Protein 8SVZ (pdb70)

Solvent-accessible surface area: 12218 Å² total; per-residue (Å²): 212,44,96,56,0,0,0,1,6,51,83,92,143,31,49,144,91,3,50,96,21,0,1,34,56,28,23,6,5,40,44,9,31,41,1,34,69,0,79,140,38,26,53,138,17,123,10,48,0,0,3,0,9,0,33,18,92,87,68,61,0,0,83,6,0,120,66,10,54,98,170,43,158,20,32,0,0,0,5,1,68,83,67,103,93,142,42,24,73,92,0,79,115,30,23,9,66,20,21,8,82,32,133,49,101,33,97,79,0,33,60,91,0,111,130,38,13,68,103,179,209,112,98,78,0,0,0,0,5,45,71,98,103,23,43,77,13,3,58,38,1,0,92,45,48,42,44,54,18,65,52,12,32,39,0,44,74,0,76,142,34,30,52,125,22,134,15,53,0,0,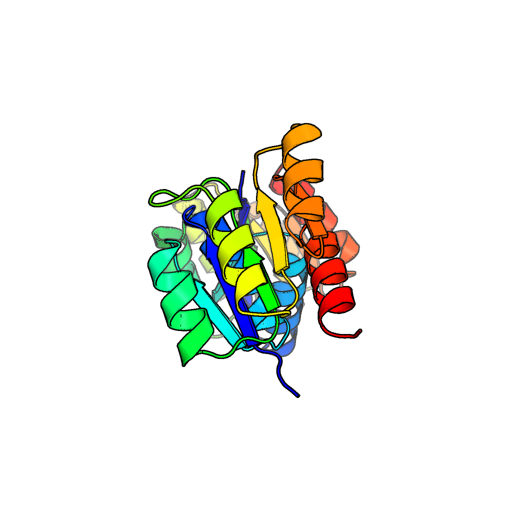4,0,5,0,36,16,91,80,62,56,0,2,103,7,0,135,63,7,42,88,167,40,146,21,29,0,0,0,3,1,61,70,87,90,100,122,43,26,65,101,0,83,112,29,33,9,57,23,20,11,97,21,134,52,87,5,53,79,0,26,57,86,0,131,147,36,11,95,147

Secondary structure (DSSP, 8-state):
---EEEEE---HHHHHHHHHHHHHTT-EEEEESSHHHHHHHHHHT--S-EEE-S--SSS-HHHHHHHHHHH----EEEEES--SHHHHHHHHHTT-SEEEESS--HHHHHHHHHHHHS--/-PPEEEEE---HHHHHHHHHHHHHTT-EEEEESSHHHHHHHHHHT--SEEEE-SS-SSS-HHHHHHHHHHH----EEEEES---HHHHHHHHHTT-SEEEESS--HHHHHHHHHHHH--

B-factor: mean 198.86, std 43.43, range [98.97, 385.74]

Radius of gyration: 20.8 Å; Cα contacts (8 Å, |Δi|>4): 429; chains: 2; bounding box: 37×60×47 Å

Organism: Francisella tularensis subsp. novicida (strain ATCC 15482 / CCUG 33449 / U112) (NCBI:txid401614)

Foldseek 3Di:
DAAFEEEAAQDVVVQVVVVVVVVVVRHHYHYDQALVVVVVCVVVVVGQEYEFEQPGDPDGRLVSLLVCVVVDLRAYEYEYQPDDVVVQVSSVVSRHPYYHHPPDDVVVVVVVVCCSNPVD/DAFEEEEAAQDVVVVVVVVVVSVVVRHHYDYDQALVVVVVCVVVVVGQEYEFEQPGDPDGRLVSLLVCVVVDLRAYEYEYCPPDPVVQVSNVVSRHPYYHHPPDDVVVVVVVVVVRSPD

Structure (mmCIF, N/CA/C/O backbone):
data_8SVZ
#
_entry.id   8SVZ
#
_cell.length_a   134.708
_cell.length_b   134.708
_cell.length_c   123.118
_cell.angle_alpha   90.000
_cell.angle_beta   90.000
_cell.angle_gamma   120.000
#
_symmetry.space_group_name_H-M   'P 62 2 2'
#
loop_
_entity.id
_entity.type
_entity.pdbx_description
1 polymer 'Two-component response regulator'
2 non-polymer 'BERYLLIUM TRIFLUORIDE ION'
3 non-polymer 'MAGNESIUM ION'
4 water water
#
loop_
_atom_site.group_PDB
_atom_site.id
_atom_site.type_symbol
_atom_site.label_atom_id
_atom_site.label_alt_id
_atom_site.label_comp_id
_atom_site.label_asym_id
_atom_site.label_entity_id
_atom_site.label_seq_id
_atom_site.pdbx_PDB_ins_code
_atom_site.Cartn_x
_atom_site.Cartn_y
_atom_site.Cartn_z
_atom_site.occupancy
_atom_site.B_iso_or_equiv
_atom_site.auth_seq_id
_atom_site.auth_comp_id
_atom_site.auth_asym_id
_atom_site.auth_atom_id
_atom_site.pdbx_PDB_model_num
ATOM 1 N N . MET A 1 4 ? 52.19978 -27.79613 24.20052 1.000 203.19485 1 MET A N 1
ATOM 2 C CA . MET A 1 4 ? 51.14104 -27.92326 25.24214 1.000 214.96721 1 MET A CA 1
ATOM 3 C C . MET A 1 4 ? 49.83742 -28.40017 24.61293 1.000 177.32061 1 MET A C 1
ATOM 4 O O . MET A 1 4 ? 49.27684 -29.42192 25.00858 1.000 175.95981 1 MET A O 1
ATOM 18 N N . ILE A 1 5 ? 49.36191 -27.64342 23.62524 1.000 193.17372 2 ILE A N 1
ATOM 19 C CA . ILE A 1 5 ? 48.13948 -28.00009 22.91406 1.000 172.17690 2 ILE A CA 1
ATOM 20 C C . ILE A 1 5 ? 48.41248 -29.15947 21.96450 1.000 177.04290 2 ILE A C 1
ATOM 21 O O . ILE A 1 5 ? 49.36618 -29.12718 21.17529 1.000 196.64478 2 ILE A O 1
ATOM 37 N N . ARG A 1 6 ? 47.56485 -30.18372 22.02491 1.000 173.40238 3 ARG A N 1
ATOM 38 C CA . ARG A 1 6 ? 47.71458 -31.38762 21.21601 1.000 171.46198 3 ARG A CA 1
ATOM 39 C C . ARG A 1 6 ? 46.68591 -31.38057 20.08856 1.000 171.08213 3 ARG A C 1
ATOM 40 O O . ARG A 1 6 ? 45.48306 -31.24399 20.34099 1.000 167.40567 3 ARG A O 1
ATOM 61 N N . LYS A 1 7 ? 47.16332 -31.53115 18.85194 1.000 181.38937 4 LYS A N 1
ATOM 62 C CA . LYS A 1 7 ? 46.31426 -31.57137 17.66839 1.000 151.97307 4 LYS A CA 1
ATOM 63 C C . LYS A 1 7 ? 45.91081 -32.99811 17.30484 1.000 165.83391 4 LYS A C 1
ATOM 64 O O . LYS A 1 7 ? 46.67784 -33.94573 17.48628 1.000 170.26791 4 LYS A O 1
ATOM 83 N N . ILE A 1 8 ? 44.68855 -33.14143 16.78986 1.000 170.42292 5 ILE A N 1
ATOM 84 C CA . ILE A 1 8 ? 44.16046 -34.42436 16.33603 1.000 134.94629 5 ILE A CA 1
ATOM 85 C C . ILE A 1 8 ? 43.36864 -34.20438 15.05087 1.000 183.08725 5 ILE A C 1
ATOM 86 O O . ILE A 1 8 ? 42.60256 -33.23872 14.93768 1.000 157.40841 5 ILE A O 1
ATOM 102 N N . LEU A 1 9 ? 43.55496 -35.10491 14.08599 1.000 171.17474 6 LEU A N 1
ATOM 103 C CA . LEU A 1 9 ? 42.82578 -35.09491 12.82276 1.000 149.49678 6 LEU A CA 1
ATOM 104 C C . LEU A 1 9 ? 41.89735 -36.30316 12.76108 1.000 166.24342 6 LEU A C 1
ATOM 105 O O . LEU A 1 9 ? 42.35145 -37.44539 12.88502 1.000 144.40703 6 LEU A O 1
ATOM 121 N N . ILE A 1 10 ? 40.60412 -36.04923 12.56292 1.000 153.25427 7 ILE A N 1
ATOM 122 C CA . ILE A 1 10 ? 39.58148 -37.08443 12.46255 1.000 153.87000 7 ILE A CA 1
ATOM 123 C C . ILE A 1 10 ? 39.15232 -37.19041 11.00462 1.000 147.45110 7 ILE A C 1
ATOM 124 O O . ILE A 1 10 ? 38.83189 -36.17675 10.37077 1.000 150.77517 7 ILE A O 1
ATOM 140 N N . VAL A 1 11 ? 39.15540 -38.41235 10.47564 1.000 167.64129 8 VAL A N 1
ATOM 141 C CA . VAL A 1 11 ? 38.78579 -38.69250 9.09028 1.000 155.09226 8 VAL A CA 1
ATOM 142 C C . VAL A 1 11 ? 37.57193 -39.61419 9.13658 1.000 152.00701 8 VAL A C 1
ATOM 143 O O . VAL A 1 11 ? 37.70974 -40.83872 9.25606 1.000 146.44420 8 VAL A O 1
ATOM 156 N N . GLU A 1 12 ? 36.37918 -39.02974 9.03541 1.000 166.08857 9 GLU A N 1
ATOM 157 C CA . GLU A 1 12 ? 35.12757 -39.76142 9.18428 1.000 139.06684 9 GLU A CA 1
ATOM 158 C C . GLU A 1 12 ? 34.09899 -39.12991 8.25972 1.000 135.90001 9 GLU A C 1
ATOM 159 O O . GLU A 1 12 ? 34.05392 -37.90444 8.12642 1.000 175.26700 9 GLU A O 1
ATOM 171 N N . ASP A 1 13 ? 33.27346 -39.96581 7.62845 1.000 144.42878 10 ASP A N 1
ATOM 172 C CA . ASP A 1 13 ? 32.26718 -39.48136 6.69567 1.000 164.91834 10 ASP A CA 1
ATOM 173 C C . ASP A 1 13 ? 30.84181 -39.54667 7.22646 1.000 152.50154 10 ASP A C 1
ATOM 174 O O . ASP A 1 13 ? 29.94705 -38.94900 6.61836 1.000 176.74888 10 ASP A O 1
ATOM 183 N N . GLU A 1 14 ? 30.59463 -40.23129 8.33929 1.000 149.78223 11 GLU A N 1
ATOM 184 C CA . GLU A 1 14 ? 29.24804 -40.28395 8.89465 1.000 150.41141 11 GLU A CA 1
ATOM 185 C C . GLU A 1 14 ? 29.01391 -39.06644 9.78033 1.000 172.91188 11 GLU A C 1
ATOM 186 O O . GLU A 1 14 ? 29.73182 -38.89570 10.78016 1.000 170.62273 11 GLU A O 1
ATOM 198 N N . PRO A 1 15 ? 28.04257 -38.20281 9.46537 1.000 164.00278 12 PRO A N 1
ATOM 199 C CA . PRO A 1 15 ? 27.92311 -36.93755 10.21353 1.000 160.30244 12 PRO A CA 1
ATOM 200 C C . PRO A 1 15 ? 27.81333 -37.11630 11.72028 1.000 193.52967 12 PRO A C 1
ATOM 201 O O . PRO A 1 15 ? 28.47308 -36.39385 12.48084 1.000 181.65511 12 PRO A O 1
ATOM 212 N N . GLN A 1 16 ? 26.96818 -38.04294 12.17386 1.000 161.27442 13 GLN A N 1
ATOM 213 C CA . GLN A 1 16 ? 26.76413 -38.23009 13.60662 1.000 164.00559 13 GLN A CA 1
ATOM 214 C C . GLN A 1 16 ? 28.08394 -38.51501 14.31565 1.000 170.99823 13 GLN A C 1
ATOM 215 O O . GLN A 1 16 ? 28.38790 -37.92311 15.36107 1.000 165.07190 13 GLN A O 1
ATOM 229 N N . ILE A 1 17 ? 28.89340 -39.40731 13.74159 1.000 180.06065 14 ILE A N 1
ATOM 230 C CA . ILE A 1 17 ? 30.15609 -39.78110 14.36460 1.000 137.01543 14 ILE A CA 1
ATOM 231 C C . ILE A 1 17 ? 31.13286 -38.61329 14.33941 1.000 160.66167 14 ILE A C 1
ATOM 232 O O . ILE A 1 17 ? 31.86567 -38.37954 15.31014 1.000 167.00667 14 ILE A O 1
ATOM 248 N N . LYS A 1 18 ? 31.18567 -37.87884 13.22721 1.000 152.88110 15 LYS A N 1
ATOM 249 C CA . LYS A 1 18 ? 31.99638 -36.66818 13.18887 1.000 157.79930 15 LYS A CA 1
ATOM 250 C C . LYS A 1 18 ? 31.64178 -35.74535 14.35022 1.000 168.14416 15 LYS A C 1
ATOM 251 O O . LYS A 1 18 ? 32.51084 -35.32348 15.11986 1.000 159.59918 15 LYS A O 1
ATOM 270 N N . LYS A 1 19 ? 30.35500 -35.40020 14.46421 1.000 147.40957 16 LYS A N 1
ATOM 271 C CA . LYS A 1 19 ? 29.91497 -34.50806 15.53106 1.000 162.50704 16 LYS A CA 1
ATOM 272 C C . LYS A 1 19 ? 30.35894 -35.03333 16.88797 1.000 158.07581 16 LYS A C 1
ATOM 273 O O . LYS A 1 19 ? 30.91403 -34.29087 17.70764 1.000 176.12829 16 LYS A O 1
ATOM 292 N N . LEU A 1 20 ? 30.10860 -36.31919 17.14474 1.000 157.49636 17 LEU A N 1
ATOM 293 C CA . LEU A 1 20 ? 30.39984 -36.87400 18.46182 1.000 192.25143 17 LEU A CA 1
ATOM 294 C C . LEU A 1 20 ? 31.88933 -36.79886 18.77700 1.000 150.74638 17 LEU A C 1
ATOM 295 O O . LEU A 1 20 ? 32.28036 -36.36401 19.86481 1.000 172.93279 17 LEU A O 1
ATOM 311 N N . LEU A 1 21 ? 32.73909 -37.22691 17.83956 1.000 157.47465 18 LEU A N 1
ATOM 312 C CA . LEU A 1 21 ? 34.17693 -37.21346 18.09532 1.000 150.94746 18 LEU A CA 1
ATOM 313 C C . LEU A 1 21 ? 34.68461 -35.78762 18.27259 1.000 157.03102 18 LEU A C 1
ATOM 314 O O . LEU A 1 21 ? 35.48547 -35.50724 19.17764 1.000 160.97342 18 LEU A O 1
ATOM 330 N N . GLU A 1 22 ? 34.25025 -34.87959 17.39602 1.000 162.38196 19 GLU A N 1
ATOM 331 C CA . GLU A 1 22 ? 34.60467 -33.47292 17.51906 1.000 165.26728 19 GLU A CA 1
ATOM 332 C C . GLU A 1 22 ? 34.28814 -32.94928 18.91144 1.000 170.39996 19 GLU A C 1
ATOM 333 O O . GLU A 1 22 ? 35.16121 -32.41805 19.60838 1.000 173.20702 19 GLU A O 1
ATOM 345 N N . LYS A 1 23 ? 33.02306 -33.07081 19.31829 1.000 170.40899 20 LYS A N 1
ATOM 346 C CA . LYS A 1 23 ? 32.61253 -32.59227 20.63280 1.000 135.13973 20 LYS A CA 1
ATOM 347 C C . LYS A 1 23 ? 33.46037 -33.23015 21.72524 1.000 162.56678 20 LYS A C 1
ATOM 348 O O . LYS A 1 23 ? 33.99562 -32.53678 22.59925 1.000 172.97042 20 LYS A O 1
ATOM 367 N N . THR A 1 24 ? 33.60059 -34.55766 21.68611 1.000 146.64001 21 THR A N 1
ATOM 368 C CA . THR A 1 24 ? 34.33519 -35.26047 22.72968 1.000 158.20660 21 THR A CA 1
ATOM 369 C C . THR A 1 24 ? 35.73321 -34.68329 22.90014 1.000 151.82329 21 THR A C 1
ATOM 370 O O . THR A 1 24 ? 36.12689 -34.28101 24.00151 1.000 156.23318 21 THR A O 1
ATOM 381 N N . PHE A 1 25 ? 36.48845 -34.60171 21.80934 1.000 158.02849 22 PHE A N 1
ATOM 382 C CA . PHE A 1 25 ? 37.89451 -34.23488 21.92876 1.000 147.47040 22 PHE A CA 1
ATOM 383 C C . PHE A 1 25 ? 38.12086 -32.73446 22.03389 1.000 157.54749 22 PHE A C 1
ATOM 384 O O . PHE A 1 25 ? 39.20191 -32.32236 22.46884 1.000 168.65919 22 PHE A O 1
ATOM 401 N N . LEU A 1 26 ? 37.14195 -31.90541 21.66674 1.000 136.14129 23 LEU A N 1
ATOM 402 C CA . LEU A 1 26 ? 37.23439 -30.49037 22.01165 1.000 149.41841 23 LEU A CA 1
ATOM 403 C C . LEU A 1 26 ? 36.99444 -30.28736 23.50244 1.000 146.00812 23 LEU A C 1
ATOM 404 O O . LEU A 1 26 ? 37.75057 -29.57473 24.17186 1.000 149.02657 23 LEU A O 1
ATOM 420 N N . VAL A 1 27 ? 35.94563 -30.91466 24.04376 1.000 149.08516 24 VAL A N 1
ATOM 421 C CA . VAL A 1 27 ? 35.68245 -30.80935 25.47310 1.000 163.39153 24 VAL A CA 1
ATOM 422 C C . VAL A 1 27 ? 36.84559 -31.36549 26.28056 1.000 156.83776 24 VAL A C 1
ATOM 423 O O . VAL A 1 27 ? 37.01978 -30.99964 27.44609 1.000 163.31941 24 VAL A O 1
ATOM 436 N N . LEU A 1 28 ? 37.63526 -32.26539 25.69745 1.000 150.06433 25 LEU A N 1
ATOM 437 C CA . LEU A 1 28 ? 38.79929 -32.80203 26.38882 1.000 127.42779 25 LEU A CA 1
ATOM 438 C C . LEU A 1 28 ? 40.02132 -31.89566 26.28430 1.000 165.84842 25 LEU A C 1
ATOM 439 O O . LEU A 1 28 ? 41.05853 -32.21178 26.87711 1.000 188.40591 25 LEU A O 1
ATOM 455 N N . GLY A 1 29 ? 39.93138 -30.78836 25.55414 1.000 141.74786 26 GLY A N 1
ATOM 456 C CA . GLY A 1 29 ? 41.03699 -29.85869 25.46278 1.000 164.77334 26 GLY A CA 1
ATOM 457 C C . GLY A 1 29 ? 41.99740 -30.10483 24.32592 1.000 153.51639 26 GLY A C 1
ATOM 458 O O . GLY A 1 29 ? 43.14171 -29.64107 24.39021 1.000 185.22790 26 GLY A O 1
ATOM 462 N N . TYR A 1 30 ? 41.57588 -30.81493 23.28812 1.000 164.12131 27 TYR A N 1
ATOM 463 C CA . TYR A 1 30 ? 42.40553 -31.05155 22.12062 1.000 177.96513 27 TYR A CA 1
ATOM 464 C C . TYR A 1 30 ? 41.97725 -30.12879 20.98973 1.000 164.91553 27 TYR A C 1
ATOM 465 O O . TYR A 1 30 ? 40.79473 -29.81199 20.83594 1.000 139.90284 27 TYR A O 1
ATOM 483 N N . ASP A 1 31 ? 42.95185 -29.69605 20.19942 1.000 159.51470 28 ASP A N 1
ATOM 484 C CA . ASP A 1 31 ? 42.65035 -29.05224 18.93082 1.000 160.65148 28 ASP A CA 1
ATOM 485 C C . ASP A 1 31 ? 42.24505 -30.14686 17.95755 1.000 194.43708 28 ASP A C 1
ATOM 486 O O . ASP A 1 31 ? 42.92647 -31.16890 17.85322 1.000 176.48423 28 ASP A O 1
ATOM 495 N N . VAL A 1 32 ? 41.12326 -29.95656 17.27553 1.000 183.31231 29 VAL A N 1
ATOM 496 C CA . VAL A 1 32 ? 40.53738 -30.99994 16.44744 1.000 182.45868 29 VAL A CA 1
ATOM 497 C C . VAL A 1 32 ? 40.29326 -30.44905 15.05268 1.000 175.19086 29 VAL A C 1
ATOM 498 O O . VAL A 1 32 ? 39.81351 -29.32233 14.89212 1.000 164.09116 29 VAL A O 1
ATOM 511 N N . GLU A 1 33 ? 40.62656 -31.24685 14.04594 1.000 169.36045 30 GLU A N 1
ATOM 512 C CA . GLU A 1 33 ? 40.23819 -30.98070 12.66955 1.000 168.71146 30 GLU A CA 1
ATOM 513 C C . GLU A 1 33 ? 39.49652 -32.19881 12.14259 1.000 165.70636 30 GLU A C 1
ATOM 514 O O . GLU A 1 33 ? 39.77080 -33.32879 12.55157 1.000 160.02421 30 GLU A O 1
ATOM 526 N N . ILE A 1 34 ? 38.53962 -31.96250 11.24985 1.000 157.50237 31 ILE A N 1
ATOM 527 C CA . ILE A 1 34 ? 37.70996 -33.02639 10.70476 1.000 172.85428 31 ILE A CA 1
ATOM 528 C C . ILE A 1 34 ? 37.73887 -32.97835 9.18805 1.000 154.81359 31 ILE A C 1
ATOM 529 O O . ILE A 1 34 ? 37.76676 -31.89939 8.58619 1.000 173.81138 31 ILE A O 1
ATOM 545 N N . VAL A 1 35 ? 37.73519 -34.15794 8.57440 1.000 173.62133 32 VAL A N 1
ATOM 546 C CA . VAL A 1 35 ? 37.58003 -34.29048 7.13381 1.000 135.15965 32 VAL A CA 1
ATOM 547 C C . VAL A 1 35 ? 36.64956 -35.46479 6.86820 1.000 147.27639 32 VAL A C 1
ATOM 548 O O . VAL A 1 35 ? 36.57180 -36.41442 7.65571 1.000 165.34325 32 VAL A O 1
ATOM 561 N N . ALA A 1 36 ? 35.94050 -35.39347 5.74510 1.000 165.64303 33 ALA A N 1
ATOM 562 C CA . ALA A 1 36 ? 35.01998 -36.44203 5.33686 1.000 153.19899 33 ALA A CA 1
ATOM 563 C C . ALA A 1 36 ? 35.54808 -37.25962 4.16762 1.000 154.00319 33 ALA A C 1
ATOM 564 O O . ALA A 1 36 ? 34.85698 -38.17469 3.70812 1.000 177.60592 33 ALA A O 1
ATOM 571 N N . THR A 1 37 ? 36.74769 -36.95529 3.67324 1.000 166.55597 34 THR A N 1
ATOM 572 C CA . THR A 1 37 ? 37.29984 -37.62876 2.50849 1.000 177.07041 34 THR A CA 1
ATOM 573 C C . THR A 1 37 ? 38.79560 -37.84531 2.69588 1.000 175.89424 34 THR A C 1
ATOM 574 O O . THR A 1 37 ? 39.45781 -37.15271 3.47552 1.000 187.90924 34 THR A O 1
ATOM 585 N N . ALA A 1 38 ? 39.32562 -38.81512 1.94794 1.000 148.54601 35 ALA A N 1
ATOM 586 C CA . ALA A 1 38 ? 40.75015 -39.11786 2.02886 1.000 182.57346 35 ALA A CA 1
ATOM 587 C C . ALA A 1 38 ? 41.59418 -37.95202 1.52444 1.000 175.57818 35 ALA A C 1
ATOM 588 O O . ALA A 1 38 ? 42.65939 -37.66040 2.08412 1.000 172.66862 35 ALA A O 1
ATOM 595 N N . GLY A 1 39 ? 41.13847 -37.27574 0.46969 1.000 160.00376 36 GLY A N 1
ATOM 596 C CA . GLY A 1 39 ? 41.90147 -36.15666 -0.06021 1.000 180.25023 36 GLY A CA 1
ATOM 597 C C . GLY A 1 39 ? 42.03425 -35.02060 0.93506 1.000 176.21688 36 GLY A C 1
ATOM 598 O O . GLY A 1 39 ? 43.12635 -34.47657 1.14021 1.000 175.38896 36 GLY A O 1
ATOM 602 N N . ASN A 1 40 ? 40.91410 -34.62584 1.54729 1.000 156.16591 37 ASN A N 1
ATOM 603 C CA . ASN A 1 40 ? 40.97825 -33.64673 2.62431 1.000 170.07444 37 ASN A CA 1
ATOM 604 C C . ASN A 1 40 ? 41.88056 -34.13567 3.74567 1.000 163.64575 37 ASN A C 1
ATOM 605 O O . ASN A 1 40 ? 42.57895 -33.33396 4.37840 1.000 168.37675 37 ASN A O 1
ATOM 616 N N . ALA A 1 41 ? 41.88781 -35.44836 3.99739 1.000 166.39032 38 ALA A N 1
ATOM 617 C CA . ALA A 1 41 ? 42.75114 -35.98792 5.04022 1.000 154.70702 38 ALA A CA 1
ATOM 618 C C . ALA A 1 41 ? 44.22057 -35.76911 4.70688 1.000 157.25677 38 ALA A C 1
ATOM 619 O O . ALA A 1 41 ? 45.00768 -35.40898 5.58297 1.000 172.73193 38 ALA A O 1
ATOM 626 N N . THR A 1 42 ? 44.61162 -35.97111 3.44588 1.000 164.61030 39 THR A N 1
ATOM 627 C CA . THR A 1 42 ? 46.00141 -35.72075 3.06760 1.000 148.55640 39 THR A CA 1
ATOM 628 C C . THR A 1 42 ? 46.33264 -34.23278 3.15111 1.000 162.92165 39 THR A C 1
ATOM 629 O O . THR A 1 42 ? 47.38209 -33.84134 3.68703 1.000 166.19469 39 THR A O 1
ATOM 640 N N . LYS A 1 43 ? 45.44773 -33.38627 2.61395 1.000 167.36613 40 LYS A N 1
ATOM 641 C CA . LYS A 1 43 ? 45.70658 -31.95070 2.64249 1.000 165.70758 40 LYS A CA 1
ATOM 642 C C . LYS A 1 43 ? 45.88795 -31.45837 4.07193 1.000 177.33945 40 LYS A C 1
ATOM 643 O O . LYS A 1 43 ? 46.78433 -30.65409 4.35056 1.000 188.96951 40 LYS A O 1
ATOM 662 N N . LEU A 1 44 ? 45.06711 -31.94937 5.00158 1.000 170.80524 41 LEU A N 1
ATOM 663 C CA . LEU A 1 44 ? 45.19638 -31.51524 6.38579 1.000 172.00043 41 LEU A CA 1
ATOM 664 C C . LEU A 1 44 ? 46.30401 -32.24862 7.13052 1.000 168.75172 41 LEU A C 1
ATOM 665 O O . LEU A 1 44 ? 46.83801 -31.70773 8.09531 1.000 172.40882 41 LEU A O 1
ATOM 681 N N . LEU A 1 45 ? 46.67336 -33.45821 6.71511 1.000 159.67112 42 LEU A N 1
ATOM 682 C CA . LEU A 1 45 ? 47.86735 -34.07585 7.27528 1.000 176.39290 42 LEU A CA 1
ATOM 683 C C . LEU A 1 45 ? 49.08497 -33.21432 6.99043 1.000 178.42883 42 LEU A C 1
ATOM 684 O O . LEU A 1 45 ? 49.96436 -33.05928 7.84811 1.000 175.21428 42 LEU A O 1
ATOM 700 N N . GLY A 1 46 ? 49.14709 -32.63143 5.79969 1.000 197.74302 43 GLY A N 1
ATOM 701 C CA . GLY A 1 46 ? 50.24240 -31.74650 5.47046 1.000 186.14128 43 GLY A CA 1
ATOM 702 C C . GLY A 1 46 ? 50.13602 -30.38537 6.13775 1.000 176.29261 43 GLY A C 1
ATOM 703 O O . GLY A 1 46 ? 51.10099 -29.90005 6.73687 1.000 189.18504 43 GLY A O 1
ATOM 707 N N . GLU A 1 47 ? 48.95616 -29.76684 6.05743 1.000 176.94576 44 GLU A N 1
ATOM 708 C CA . GLU A 1 47 ? 48.80959 -28.37663 6.47749 1.000 181.32177 44 GLU A CA 1
ATOM 709 C C . GLU A 1 47 ? 48.59963 -28.24209 7.98259 1.000 181.81603 44 GLU A C 1
ATOM 710 O O . GLU A 1 47 ? 49.18228 -27.35619 8.61707 1.000 194.31009 44 GLU A O 1
ATOM 722 N N . TYR A 1 48 ? 47.77471 -29.10767 8.56414 1.000 192.09386 45 TYR A N 1
ATOM 723 C CA . TYR A 1 48 ? 47.42811 -29.02922 9.97691 1.000 175.71590 45 TYR A CA 1
ATOM 724 C C . TYR A 1 48 ? 48.51527 -29.60429 10.87052 1.000 180.03385 45 TYR A C 1
ATOM 725 O O . TYR A 1 48 ? 48.62277 -29.20854 12.03686 1.000 169.90678 45 TYR A O 1
ATOM 743 N N . GLN A 1 49 ? 49.31717 -30.53119 10.35517 1.000 177.09767 46 GLN A N 1
ATOM 744 C CA . GLN A 1 49 ? 50.39272 -31.15657 11.11469 1.000 176.41135 46 GLN A CA 1
ATOM 745 C C . GLN A 1 49 ? 49.85733 -31.72134 12.43342 1.000 174.02833 46 GLN A C 1
ATOM 746 O O . GLN A 1 49 ? 50.36088 -31.38034 13.50971 1.000 170.36055 46 GLN A O 1
ATOM 760 N N . PRO A 1 50 ? 48.84534 -32.58339 12.38851 1.000 167.54321 47 PRO A N 1
ATOM 761 C CA . PRO A 1 50 ? 48.23411 -33.06060 13.63474 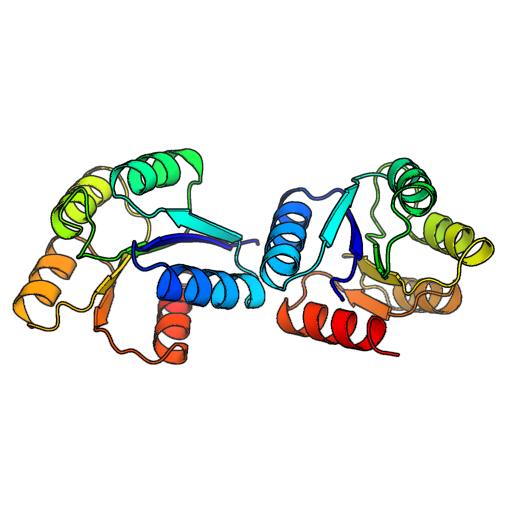1.000 161.27439 47 PRO A CA 1
ATOM 762 C C . PRO A 1 50 ? 49.22518 -33.90284 14.42519 1.000 163.37976 47 PRO A C 1
ATOM 763 O O . PRO A 1 50 ? 50.31494 -34.23960 13.95895 1.000 174.66625 47 PRO A O 1
ATOM 774 N N . ASP A 1 51 ? 48.84168 -34.22041 15.66092 1.000 155.74105 48 ASP A N 1
ATOM 775 C CA . ASP A 1 51 ? 49.64788 -35.09242 16.50577 1.000 144.42712 48 ASP A CA 1
ATOM 776 C C . ASP A 1 51 ? 49.15386 -36.53114 16.50042 1.000 162.82028 48 ASP A C 1
ATOM 777 O O . ASP A 1 51 ? 49.89668 -37.42748 16.91426 1.000 182.91846 48 ASP A O 1
ATOM 786 N N . VAL A 1 52 ? 47.92062 -36.76486 16.05389 1.000 164.23957 49 VAL A N 1
ATOM 787 C CA . VAL A 1 52 ? 47.39354 -38.11262 15.88610 1.000 156.07718 49 VAL A CA 1
ATOM 788 C C . VAL A 1 52 ? 46.23892 -38.02566 14.90327 1.000 164.95447 49 VAL A C 1
ATOM 789 O O . VAL A 1 52 ? 45.55505 -37.00122 14.81594 1.000 154.64429 49 VAL A O 1
ATOM 802 N N . VAL A 1 53 ? 46.02433 -39.10482 14.15820 1.000 156.70376 50 VAL A N 1
ATOM 803 C CA . VAL A 1 53 ? 44.92763 -39.20255 13.20522 1.000 153.05911 50 VAL A CA 1
ATOM 804 C C . VAL A 1 53 ? 44.03759 -40.35898 13.63066 1.000 162.09155 50 VAL A C 1
ATOM 805 O O . VAL A 1 53 ? 44.52870 -41.46168 13.89606 1.000 117.95402 50 VAL A O 1
ATOM 818 N N . ILE A 1 54 ? 42.73727 -40.10061 13.70561 1.000 145.80131 51 ILE A N 1
ATOM 819 C CA . ILE A 1 54 ? 41.72559 -41.13880 13.85971 1.000 154.85154 51 ILE A CA 1
ATOM 820 C C . ILE A 1 54 ? 41.11041 -41.34967 12.48355 1.000 132.41434 51 ILE A C 1
ATOM 821 O O . ILE A 1 54 ? 40.51812 -40.42482 11.91436 1.000 132.76295 51 ILE A O 1
ATOM 837 N N . LEU A 1 55 ? 41.24046 -42.56382 11.94985 1.000 145.62860 52 LEU A N 1
ATOM 838 C CA . LEU A 1 55 ? 40.99002 -42.83395 10.53958 1.000 139.93758 52 LEU A CA 1
ATOM 839 C C . LEU A 1 55 ? 39.86819 -43.84842 10.38050 1.000 143.59678 52 LEU A C 1
ATOM 840 O O . LEU A 1 55 ? 39.95130 -44.96481 10.90458 1.000 125.53423 52 LEU A O 1
ATOM 856 N N . ASP A 1 56 ? 38.82967 -43.45716 9.64482 1.000 144.06018 53 ASP A N 1
ATOM 857 C CA . ASP A 1 56 ? 37.80119 -44.38750 9.20244 1.000 139.41927 53 ASP A CA 1
ATOM 858 C C . ASP A 1 56 ? 38.27340 -45.08821 7.93637 1.000 146.19764 53 ASP A C 1
ATOM 859 O O . ASP A 1 56 ? 38.92638 -44.48076 7.08302 1.000 165.60252 53 ASP A O 1
ATOM 868 N N . LEU A 1 57 ? 37.95576 -46.37527 7.82207 1.000 132.75898 54 LEU A N 1
ATOM 869 C CA . LEU A 1 57 ? 38.33435 -47.13039 6.63400 1.000 141.50175 54 LEU A CA 1
ATOM 870 C C . LEU A 1 57 ? 37.25105 -47.11422 5.56194 1.000 148.73472 54 LEU A C 1
ATOM 871 O O . LEU A 1 57 ? 37.56645 -47.23871 4.37159 1.000 137.09073 54 LEU A O 1
ATOM 887 N N . GLY A 1 58 ? 35.98580 -46.97792 5.95363 1.000 162.30825 55 GLY A N 1
ATOM 888 C CA . GLY A 1 58 ? 34.90144 -46.87418 4.99856 1.000 153.65244 55 GLY A CA 1
ATOM 889 C C . GLY A 1 58 ? 34.70592 -45.46180 4.48833 1.000 149.35933 55 GLY A C 1
ATOM 890 O O . GLY A 1 58 ? 33.65903 -44.84897 4.7181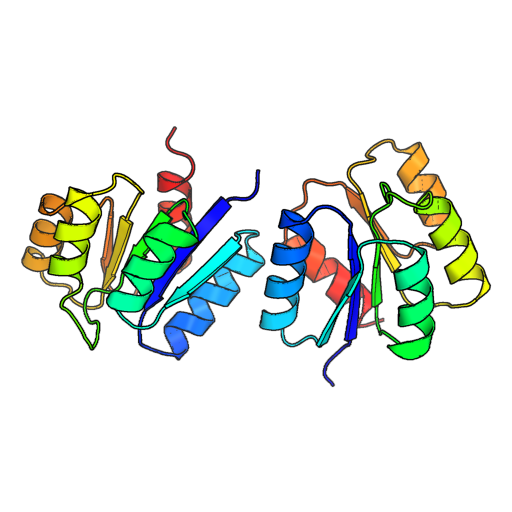0 1.000 145.55818 55 GLY A O 1
ATOM 894 N N . LEU A 1 59 ? 35.71650 -44.92929 3.79713 1.000 156.57923 56 LEU A N 1
ATOM 895 C CA . LEU A 1 59 ? 35.62784 -43.58391 3.25265 1.000 163.07535 56 LEU A CA 1
ATOM 896 C C . LEU A 1 59 ? 35.00798 -43.60639 1.85791 1.000 179.02807 56 LEU A C 1
ATOM 897 O O . LEU A 1 59 ? 35.09095 -44.61438 1.14749 1.000 159.61490 56 LEU A O 1
ATOM 913 N N . PRO A 1 60 ? 34.38158 -42.50050 1.44475 1.000 171.16234 57 PRO A N 1
ATOM 914 C CA . PRO A 1 60 ? 33.67880 -42.51659 0.15045 1.000 175.16721 57 PRO A CA 1
ATOM 915 C C . PRO A 1 60 ? 34.60429 -42.48449 -1.05349 1.000 153.62907 57 PRO A C 1
ATOM 916 O O . PRO A 1 60 ? 34.32933 -43.16344 -2.05095 1.000 152.05261 57 PRO A O 1
ATOM 927 N N . ASP A 1 61 ? 35.69682 -41.72097 -0.99118 1.000 157.62404 58 ASP A N 1
ATOM 928 C CA . ASP A 1 61 ? 36.52636 -41.47162 -2.16716 1.000 146.02452 58 ASP A CA 1
ATOM 929 C C . ASP A 1 61 ? 37.71546 -42.41627 -2.29085 1.000 145.34513 58 ASP A C 1
ATOM 930 O O . ASP A 1 61 ? 38.25417 -42.56300 -3.39476 1.000 155.95150 58 ASP A O 1
ATOM 939 N N . GLN A 1 62 ? 38.14334 -43.04867 -1.20169 1.000 175.64639 59 GLN A N 1
ATOM 940 C CA . GLN A 1 62 ? 39.27770 -43.96182 -1.24081 1.000 144.00365 59 GLN A CA 1
ATOM 941 C C . GLN A 1 62 ? 39.14075 -44.93899 -0.08498 1.000 159.37942 59 GLN A C 1
ATOM 942 O O . GLN A 1 62 ? 38.58885 -44.59938 0.96342 1.000 159.77366 59 GLN A O 1
ATOM 956 N N . ASP A 1 63 ? 39.64256 -46.15384 -0.28372 1.000 173.45971 60 ASP A N 1
ATOM 957 C CA . ASP A 1 63 ? 39.70414 -47.11317 0.81164 1.000 152.75024 60 ASP A CA 1
ATOM 958 C C . ASP A 1 63 ? 40.69705 -46.60739 1.85069 1.000 157.13135 60 ASP A C 1
ATOM 959 O O . ASP A 1 63 ? 41.86849 -46.37033 1.53538 1.000 134.34669 60 ASP A O 1
ATOM 968 N N . GLY A 1 64 ? 40.23087 -46.44088 3.08644 1.000 156.85895 61 GLY A N 1
ATOM 969 C CA . GLY A 1 64 ? 41.09833 -45.92571 4.12955 1.000 131.19837 61 GLY A CA 1
ATOM 970 C C . GLY A 1 64 ? 42.37961 -46.71657 4.28665 1.000 138.99136 61 GLY A C 1
ATOM 971 O O . GLY A 1 64 ? 43.39084 -46.18247 4.74559 1.000 143.25623 61 GLY A O 1
ATOM 975 N N . GLN A 1 65 ? 42.35746 -47.99908 3.92048 1.000 128.05259 62 GLN A N 1
ATOM 976 C CA . GLN A 1 65 ? 43.56380 -48.81478 4.01704 1.000 131.28459 62 GLN A CA 1
ATOM 977 C C . GLN A 1 65 ? 44.66224 -48.28419 3.10189 1.000 158.05048 62 GLN A C 1
ATOM 978 O O . GLN A 1 65 ? 45.82728 -48.17493 3.50903 1.000 175.92308 62 GLN A O 1
ATOM 992 N N . GLU A 1 66 ? 44.30834 -47.93558 1.86368 1.000 154.92099 63 GLU A N 1
ATOM 993 C CA . GLU A 1 66 ? 45.30526 -47.43702 0.92214 1.000 184.25419 63 GLU A CA 1
ATOM 994 C C . GLU A 1 66 ? 45.80800 -46.05660 1.33392 1.000 177.89616 63 GLU A C 1
ATOM 995 O O . GLU A 1 66 ? 47.00924 -45.76774 1.23321 1.000 177.17901 63 GLU A O 1
ATOM 1007 N N . TRP A 1 67 ? 44.90159 -45.18720 1.79154 1.000 183.20636 64 TRP A N 1
ATOM 1008 C CA . TRP A 1 67 ? 45.32341 -43.89116 2.31053 1.000 162.52870 64 TRP A CA 1
ATOM 1009 C C . TRP A 1 67 ? 46.27712 -44.06237 3.48309 1.000 169.37974 64 TRP A C 1
ATOM 1010 O O . TRP A 1 67 ? 47.25287 -43.31571 3.61707 1.000 150.43827 64 TRP A O 1
ATOM 1031 N N . LEU A 1 68 ? 45.99309 -45.02904 4.35579 1.000 153.57234 65 LEU A N 1
ATOM 1032 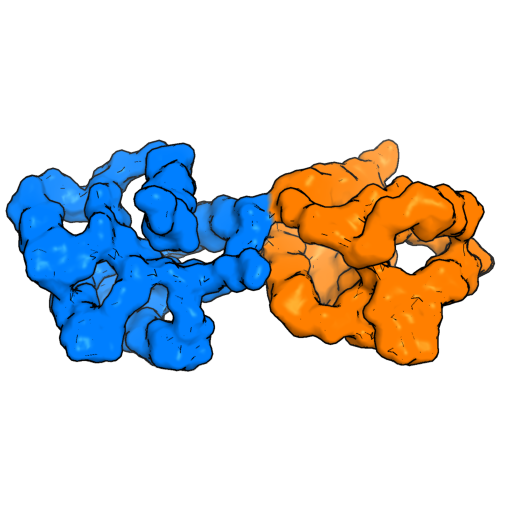C CA . LEU A 1 68 ? 46.90090 -45.34174 5.45090 1.000 152.83683 65 LEU A CA 1
ATOM 1033 C C . LEU A 1 68 ? 48.27340 -45.72882 4.92372 1.000 154.08392 65 LEU A C 1
ATOM 1034 O O . LEU A 1 68 ? 49.30066 -45.23166 5.39792 1.000 143.66693 65 LEU A O 1
ATOM 1050 N N . LYS A 1 69 ? 48.30462 -46.64264 3.95370 1.000 173.46945 66 LYS A N 1
ATOM 1051 C CA . LYS A 1 69 ? 49.57612 -47.10645 3.40589 1.000 141.43553 66 LYS A CA 1
ATOM 1052 C C . LYS A 1 69 ? 50.38527 -45.93971 2.84800 1.000 163.10781 66 LYS A C 1
ATOM 1053 O O . LYS A 1 69 ? 51.58690 -45.81329 3.12089 1.000 158.74022 66 LYS A O 1
ATOM 1072 N N . SER A 1 70 ? 49.72927 -45.04362 2.11060 1.000 164.15897 67 SER A N 1
ATOM 1073 C CA . SER A 1 70 ? 50.41911 -43.88222 1.55276 1.000 169.10209 67 SER A CA 1
ATOM 1074 C C . SER A 1 70 ? 50.92519 -42.94801 2.65205 1.000 168.77463 67 SER A C 1
ATOM 1075 O O . SER A 1 70 ? 52.12927 -42.64728 2.74415 1.000 183.00110 67 SER A O 1
ATOM 1083 N N . ALA A 1 71 ? 50.00235 -42.45909 3.48782 1.000 168.52064 68 ALA A N 1
ATOM 1084 C CA . ALA A 1 71 ? 50.37436 -41.56398 4.57551 1.000 157.93762 68 ALA A CA 1
ATOM 1085 C C . ALA A 1 71 ? 51.53724 -42.12625 5.37645 1.000 174.96552 68 ALA A C 1
ATOM 1086 O O . ALA A 1 71 ? 52.41555 -41.37859 5.81833 1.000 169.97170 68 ALA A O 1
ATOM 1093 N N . ARG A 1 72 ? 51.56635 -43.44563 5.57105 1.000 172.46490 69 ARG A N 1
ATOM 1094 C CA . ARG A 1 72 ? 52.69687 -44.05293 6.26095 1.000 163.43076 69 ARG A CA 1
ATOM 1095 C C . ARG A 1 72 ? 53.94760 -44.01924 5.39525 1.000 156.48044 69 ARG A C 1
ATOM 1096 O O . ARG A 1 72 ? 55.06006 -43.91133 5.92292 1.000 156.95445 69 ARG A O 1
ATOM 1117 N N . SER A 1 73 ? 53.79191 -44.11813 4.07232 1.000 183.60382 70 SER A N 1
ATOM 1118 C CA . SER A 1 73 ? 54.95690 -43.98922 3.20633 1.000 193.17089 70 SER A CA 1
ATOM 1119 C C . SER A 1 73 ? 55.61355 -42.62286 3.35476 1.000 201.69088 70 SER A C 1
ATOM 1120 O O . SER A 1 73 ? 56.82519 -42.49655 3.14039 1.000 167.96151 70 SER A O 1
ATOM 1128 N N . HIS A 1 74 ? 54.84366 -41.58978 3.71402 1.000 202.53569 71 HIS A N 1
ATOM 1129 C CA . HIS A 1 74 ? 55.42136 -40.25226 3.82952 1.000 197.91352 71 HIS A CA 1
ATOM 1130 C C . HIS A 1 74 ? 55.48079 -39.69269 5.24949 1.000 185.98999 71 HIS A C 1
ATOM 1131 O O . HIS A 1 74 ? 56.00217 -38.58722 5.43398 1.000 192.01359 71 HIS A O 1
ATOM 1145 N N . SER A 1 75 ? 54.98091 -40.40526 6.25738 1.000 196.90887 72 SER A N 1
ATOM 1146 C CA . SER A 1 75 ? 54.91210 -39.83670 7.59747 1.000 177.48526 72 SER A CA 1
ATOM 1147 C C . SER A 1 75 ? 54.91089 -40.94317 8.64279 1.000 158.15986 72 SER A C 1
ATOM 1148 O O . SER A 1 75 ? 54.72164 -42.12244 8.33569 1.000 163.73837 72 SER A O 1
ATOM 1156 N N . GLU A 1 76 ? 55.13173 -40.53823 9.89661 1.000 158.01175 73 GLU A N 1
ATOM 1157 C CA . GLU A 1 76 ? 55.14170 -41.45220 11.03211 1.000 167.29278 73 GLU A CA 1
ATOM 1158 C C . GLU A 1 76 ? 54.14878 -41.04846 12.11569 1.000 172.10337 73 GLU A C 1
ATOM 1159 O O . GLU A 1 76 ? 54.13861 -41.65852 13.19161 1.000 184.67057 73 GLU A O 1
ATOM 1171 N N . ILE A 1 77 ? 53.32763 -40.03349 11.86844 1.000 171.70773 74 ILE A N 1
ATOM 1172 C CA . ILE A 1 77 ? 52.33332 -39.56232 12.83185 1.000 165.50206 74 ILE A CA 1
ATOM 1173 C C . ILE A 1 77 ? 51.46702 -40.72890 13.29187 1.000 162.69068 74 ILE A C 1
ATOM 1174 O O . ILE A 1 77 ? 51.16209 -41.62491 12.49191 1.000 159.57849 74 ILE A O 1
ATOM 1190 N N . PRO A 1 78 ? 51.05135 -40.76885 14.55922 1.000 155.24970 75 PRO A N 1
ATOM 1191 C CA . PRO A 1 78 ? 50.18168 -41.86447 15.00832 1.000 150.43303 75 PRO A CA 1
ATOM 1192 C C . PRO A 1 78 ? 48.86309 -41.89685 14.25094 1.000 146.08695 75 PRO A C 1
ATOM 1193 O O . PRO A 1 78 ? 48.22572 -40.86526 14.03174 1.000 150.83916 75 PRO A O 1
ATOM 1204 N N . ILE A 1 79 ? 48.45974 -43.10034 13.84314 1.000 144.25623 76 ILE A N 1
ATOM 1205 C CA . ILE A 1 79 ? 47.16159 -43.31677 13.21375 1.000 143.09880 76 ILE A CA 1
ATOM 1206 C C . ILE A 1 79 ? 46.42271 -44.40181 13.99090 1.000 139.81651 76 ILE A C 1
ATOM 1207 O O . ILE A 1 79 ? 46.92469 -45.52563 14.14816 1.000 145.00816 76 ILE A O 1
ATOM 1223 N N . ILE A 1 80 ? 45.24007 -44.05353 14.48894 1.000 139.97710 77 ILE A N 1
ATOM 1224 C CA . ILE A 1 80 ? 44.31913 -44.98750 15.11847 1.000 130.83549 77 ILE A CA 1
ATOM 1225 C C . ILE A 1 80 ? 43.17596 -45.22118 14.14366 1.000 141.45036 77 ILE A C 1
ATOM 1226 O O . ILE A 1 80 ? 42.45199 -44.28311 13.78698 1.000 116.32311 77 ILE A O 1
ATOM 1242 N N . VAL A 1 81 ? 43.01686 -46.45995 13.71195 1.000 126.12039 78 VAL A N 1
ATOM 1243 C CA . VAL A 1 81 ? 41.90688 -46.82699 12.84496 1.000 138.04036 78 VAL A CA 1
ATOM 1244 C C . VAL A 1 81 ? 40.67311 -47.05234 13.70485 1.000 134.97343 78 VAL A C 1
ATOM 1245 O O . VAL A 1 81 ? 40.74720 -47.66989 14.77401 1.000 122.94922 78 VAL A O 1
ATOM 1258 N N . VAL A 1 82 ? 39.53860 -46.51843 13.25969 1.000 132.09016 79 VAL A N 1
ATOM 1259 C CA . VAL A 1 82 ? 38.24797 -46.75207 13.90086 1.000 125.35868 79 VAL A CA 1
ATOM 1260 C C . VAL A 1 82 ? 37.26285 -47.02736 12.77369 1.000 122.11083 79 VAL A C 1
ATOM 1261 O O . VAL A 1 82 ? 36.86185 -46.10053 12.05967 1.000 144.40904 79 VAL A O 1
ATOM 1274 N N . SER A 1 83 ? 36.87537 -48.29204 12.60956 1.000 119.56976 80 SER A N 1
ATOM 1275 C CA . SER A 1 83 ? 36.11137 -48.71221 11.44454 1.000 141.65334 80 SER A CA 1
ATOM 1276 C C . SER A 1 83 ? 35.13978 -49.81580 11.82959 1.000 110.98626 80 SER A C 1
ATOM 1277 O O . SER A 1 83 ? 35.42157 -50.63457 12.70794 1.000 117.86942 80 SER A O 1
ATOM 1285 N N . ALA A 1 84 ? 33.98801 -49.82652 11.15506 1.000 130.02500 81 ALA A N 1
ATOM 1286 C CA . ALA A 1 84 ? 32.99852 -50.87995 11.34456 1.000 129.31035 81 ALA A CA 1
ATOM 1287 C C . ALA A 1 84 ? 33.43470 -52.21668 10.75615 1.000 106.05140 81 ALA A C 1
ATOM 1288 O O . ALA A 1 84 ? 32.78711 -53.23351 11.03292 1.000 110.41081 81 ALA A O 1
ATOM 1295 N N . ARG A 1 85 ? 34.48179 -52.23581 9.93058 1.000 123.61025 82 ARG A N 1
ATOM 1296 C CA . ARG A 1 85 ? 35.08814 -53.48343 9.48420 1.000 160.42280 82 ARG A CA 1
ATOM 1297 C C . ARG A 1 85 ? 35.58865 -54.25632 10.70013 1.000 121.33925 82 ARG A C 1
ATOM 1298 O O . ARG A 1 85 ? 36.56618 -53.83717 11.32869 1.000 125.70407 82 ARG A O 1
ATOM 1319 N N . ASN A 1 86 ? 34.94690 -55.37511 11.04489 1.000 119.63621 83 ASN A N 1
ATOM 1320 C CA . ASN A 1 86 ? 35.28711 -56.09944 12.26198 1.000 108.25265 83 ASN A CA 1
ATOM 1321 C C . ASN A 1 86 ? 35.97982 -57.43364 12.01628 1.000 113.89956 83 ASN A C 1
ATOM 1322 O O . ASN A 1 86 ? 36.33082 -58.11404 12.98591 1.000 147.85974 83 ASN A O 1
ATOM 1333 N N . ASP A 1 87 ? 36.19960 -57.82700 10.76592 1.000 112.67944 84 ASP A N 1
ATOM 1334 C CA . ASP A 1 87 ? 36.91349 -59.07113 10.51239 1.000 138.71435 84 ASP A CA 1
ATOM 1335 C C . ASP A 1 87 ? 38.38528 -58.90872 10.87220 1.000 135.86362 84 ASP A C 1
ATOM 1336 O O . ASP A 1 87 ? 39.01053 -57.89171 10.56067 1.000 135.87614 84 ASP A O 1
ATOM 1345 N N . THR A 1 88 ? 38.93511 -59.92328 11.54333 1.000 149.32774 85 THR A N 1
ATOM 1346 C CA . THR A 1 88 ? 40.32802 -59.86951 11.97668 1.000 142.56567 85 THR A CA 1
ATOM 1347 C C . THR A 1 88 ? 41.26946 -59.56443 10.81859 1.000 132.88468 85 THR A C 1
ATOM 1348 O O . THR A 1 88 ? 42.33623 -58.96814 11.02018 1.000 139.77084 85 THR A O 1
ATOM 1359 N N . GLU A 1 89 ? 40.89626 -59.96231 9.60250 1.000 150.97248 86 GLU A N 1
ATOM 1360 C CA . GLU A 1 89 ? 41.77178 -59.74652 8.45741 1.000 148.50413 86 GLU A CA 1
ATOM 1361 C C . GLU A 1 89 ? 41.97632 -58.26154 8.18694 1.000 140.07404 86 GLU A C 1
ATOM 1362 O O . GLU A 1 89 ? 43.09696 -57.82413 7.89838 1.000 138.57346 86 GLU A O 1
ATOM 1374 N N . GLU A 1 90 ? 40.91006 -57.46550 8.29383 1.000 146.28778 87 GLU A N 1
ATOM 1375 C CA . GLU A 1 90 ? 41.04794 -56.02378 8.11141 1.000 139.54440 87 GLU A CA 1
ATOM 1376 C C . GLU A 1 90 ? 41.94345 -55.41901 9.18487 1.000 135.75774 87 GLU A C 1
ATOM 1377 O O . GLU A 1 90 ? 42.76652 -54.54241 8.89627 1.000 151.96862 87 GLU A O 1
ATOM 1389 N N . VAL A 1 91 ? 41.79897 -55.87566 10.43117 1.000 159.56185 88 VAL A N 1
ATOM 1390 C CA . VAL A 1 91 ? 42.61654 -55.34085 11.51514 1.000 139.82008 88 VA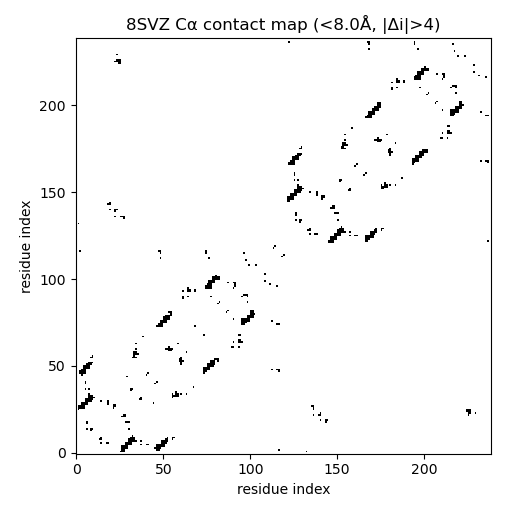L A CA 1
ATOM 1391 C C . VAL A 1 91 ? 44.08838 -55.64332 11.27183 1.000 153.37654 88 VAL A C 1
ATOM 1392 O O . VAL A 1 91 ? 44.95437 -54.77713 11.45207 1.000 158.48041 88 VAL A O 1
ATOM 1405 N N . VAL A 1 92 ? 44.39889 -56.87388 10.86096 1.000 135.02350 89 VAL A N 1
ATOM 1406 C CA . VAL A 1 92 ? 45.79748 -57.22909 10.64057 1.000 129.25879 89 VAL A CA 1
ATOM 1407 C C . VAL A 1 92 ? 46.36020 -56.48108 9.43500 1.000 131.87197 89 VAL A C 1
ATOM 1408 O O . VAL A 1 92 ? 47.50998 -56.02449 9.45738 1.000 132.71287 89 VAL A O 1
ATOM 1421 N N . LYS A 1 93 ? 45.57084 -56.34560 8.36280 1.000 156.60931 90 LYS A N 1
ATOM 1422 C CA . LYS A 1 93 ? 46.03854 -55.58593 7.20604 1.000 143.38591 90 LYS A CA 1
ATOM 1423 C C . LYS A 1 93 ? 46.31374 -54.13418 7.58287 1.000 139.04291 90 LYS A C 1
ATOM 1424 O O . LYS A 1 93 ? 47.31106 -53.54927 7.14357 1.000 161.77981 90 LYS A O 1
ATOM 1443 N N . ALA A 1 94 ? 45.45183 -53.54116 8.41330 1.000 140.81598 91 ALA A N 1
ATOM 1444 C CA . ALA A 1 94 ? 45.64739 -52.15041 8.80891 1.000 158.84301 91 ALA A CA 1
ATOM 1445 C C . ALA A 1 94 ? 46.87274 -51.99279 9.70148 1.000 115.97903 91 ALA A C 1
ATOM 1446 O O . ALA A 1 94 ? 47.64526 -51.04152 9.53877 1.000 144.12307 91 ALA A O 1
ATOM 1453 N N . LEU A 1 95 ? 47.06463 -52.90592 10.65718 1.000 153.87583 92 LEU A N 1
ATOM 1454 C CA . LEU A 1 95 ? 48.24552 -52.82488 11.51045 1.000 162.83505 92 LEU A CA 1
ATOM 1455 C C . LEU A 1 95 ? 49.52445 -52.99720 10.69971 1.000 156.25931 92 LEU A C 1
ATOM 1456 O O . LEU A 1 95 ? 50.49938 -52.26115 10.89598 1.000 151.07314 92 LEU A O 1
ATOM 1472 N N . ASP A 1 96 ? 49.54219 -53.97064 9.78708 1.000 155.27436 93 ASP A N 1
ATOM 1473 C CA . ASP A 1 96 ? 50.74406 -54.21642 8.99994 1.000 136.86895 93 ASP A CA 1
ATOM 1474 C C . ASP A 1 96 ? 51.01675 -53.07767 8.02833 1.000 139.77293 93 ASP A C 1
ATOM 1475 O O . ASP A 1 96 ? 52.18091 -52.75911 7.76313 1.000 165.57387 93 ASP A O 1
ATOM 1484 N N . ASN A 1 97 ? 49.96744 -52.44962 7.49558 1.000 190.97936 94 ASN A N 1
ATOM 1485 C CA . ASN A 1 97 ? 50.14071 -51.28515 6.63431 1.000 168.32553 94 ASN A CA 1
ATOM 1486 C C . ASN A 1 97 ? 50.59832 -50.04502 7.39378 1.000 174.96908 94 ASN A C 1
ATOM 1487 O O . ASN A 1 97 ? 50.71126 -48.97729 6.78285 1.000 165.42425 94 ASN A O 1
ATOM 1498 N N . GLY A 1 98 ? 50.84484 -50.14605 8.70101 1.000 171.79707 95 GLY A N 1
ATOM 1499 C CA . GLY A 1 98 ? 51.44425 -49.07557 9.46608 1.000 157.22572 95 GLY A CA 1
ATOM 1500 C C . GLY A 1 98 ? 50.56598 -48.45704 10.53852 1.000 133.78406 95 GLY A C 1
ATOM 1501 O O . GLY A 1 98 ? 51.06373 -47.62866 11.30478 1.000 133.17680 95 GLY A O 1
ATOM 1505 N N . ALA A 1 99 ? 49.28717 -48.81963 10.61032 1.000 151.92427 96 ALA A N 1
ATOM 1506 C CA . ALA A 1 99 ? 48.42337 -48.22826 11.62731 1.000 150.25974 96 ALA A CA 1
ATOM 1507 C C . ALA A 1 99 ? 48.97037 -48.51845 13.02057 1.000 145.44432 96 ALA A C 1
ATOM 1508 O O . ALA A 1 99 ? 49.53637 -49.58343 13.28424 1.000 136.99587 96 ALA A O 1
ATOM 1515 N N . ASN A 1 100 ? 48.79444 -47.55412 13.91836 1.000 144.99966 97 ASN A N 1
ATOM 1516 C CA . ASN A 1 100 ? 49.23399 -47.71448 15.29765 1.000 137.82990 97 ASN A CA 1
ATOM 1517 C C . ASN A 1 100 ? 48.19268 -48.40656 16.16180 1.000 135.80132 97 ASN A C 1
ATOM 1518 O O . ASN A 1 100 ? 48.55378 -49.04636 17.15693 1.000 115.07906 97 ASN A O 1
ATOM 1529 N N . ASP A 1 101 ? 46.91198 -48.29349 15.81769 1.000 136.19871 98 ASP A N 1
ATOM 1530 C CA . ASP A 1 101 ? 45.89262 -48.99691 16.58642 1.000 134.99250 98 ASP A CA 1
ATOM 1531 C C . ASP A 1 101 ? 44.65870 -49.20311 15.72145 1.000 131.08166 98 ASP A C 1
ATOM 1532 O O . ASP A 1 101 ? 44.49323 -48.56885 14.67697 1.000 140.36063 98 ASP A O 1
ATOM 1541 N N . TYR A 1 102 ? 43.80508 -50.12334 16.16867 1.000 141.33841 99 TYR A N 1
ATOM 1542 C CA . TYR A 1 102 ? 42.55065 -50.44116 15.49900 1.000 110.15335 99 TYR A CA 1
ATOM 1543 C C . TYR A 1 102 ? 41.46042 -50.57543 16.54970 1.000 120.85457 99 TYR A C 1
ATOM 1544 O O . TYR A 1 102 ? 41.63729 -51.29285 17.53928 1.000 120.68632 99 TYR A O 1
ATOM 1562 N N . ILE A 1 103 ? 40.34305 -49.88189 16.33453 1.000 112.20553 100 ILE A N 1
ATOM 1563 C CA . ILE A 1 103 ? 39.17734 -49.94608 17.20805 1.000 133.50014 100 ILE A CA 1
ATOM 1564 C C . ILE A 1 103 ? 37.97037 -50.28656 16.34569 1.000 130.03627 100 ILE A C 1
ATOM 1565 O O . ILE A 1 103 ? 37.64839 -49.54833 15.40620 1.000 135.40824 100 ILE A O 1
ATOM 1581 N N . LYS A 1 104 ? 37.29722 -51.38661 16.66772 1.000 112.18213 101 LYS A N 1
ATOM 1582 C CA . LYS A 1 104 ? 36.12169 -51.79634 15.91348 1.000 119.30630 101 LYS A CA 1
ATOM 1583 C C . LYS A 1 104 ? 34.88490 -51.05198 16.40331 1.000 133.31388 101 LYS A C 1
ATOM 1584 O O . LYS A 1 104 ? 34.72066 -50.80695 17.60252 1.000 145.76923 101 LYS A O 1
ATOM 1603 N N . LYS A 1 105 ? 34.02107 -50.68219 15.46289 1.000 103.41685 102 LYS A N 1
ATOM 1604 C CA . LYS A 1 105 ? 32.73306 -50.10929 15.83425 1.000 119.37705 102 LYS A CA 1
ATOM 1605 C C . LYS A 1 105 ? 31.70794 -51.22526 16.03367 1.000 145.33430 102 LYS A C 1
ATOM 1606 O O . LYS A 1 105 ? 31.70812 -52.20573 15.28234 1.000 135.99548 102 LYS A O 1
ATOM 1625 N N . PRO A 1 106 ? 30.82016 -51.12373 17.03660 1.000 148.84835 103 PRO A N 1
ATOM 1626 C CA . PRO A 1 106 ? 30.66849 -50.02506 17.99647 1.000 125.02428 103 PRO A CA 1
ATOM 1627 C C . PRO A 1 106 ? 31.73934 -50.09915 19.06604 1.000 130.62854 103 PRO A C 1
ATOM 1628 O O . PRO A 1 106 ? 32.23991 -51.17553 19.38364 1.000 136.51284 103 PRO A O 1
ATOM 1639 N N . PHE A 1 107 ? 32.11067 -48.95630 19.62771 1.000 132.56939 104 PHE A N 1
ATOM 1640 C CA . PHE A 1 107 ? 33.16692 -48.86422 20.61917 1.000 141.74291 104 PHE A CA 1
ATOM 1641 C C . PHE A 1 107 ? 32.63989 -48.07495 21.80638 1.000 133.49843 104 PHE A C 1
ATOM 1642 O O . PHE A 1 107 ? 31.58362 -47.43979 21.73839 1.000 144.28634 104 PHE A O 1
ATOM 1659 N N . ASP A 1 108 ? 33.38837 -48.11016 22.90024 1.000 127.11131 105 ASP A N 1
ATOM 1660 C CA . ASP A 1 108 ? 33.10729 -47.26924 24.05536 1.000 124.40482 105 ASP A CA 1
ATOM 1661 C C . ASP A 1 108 ? 34.05280 -46.07386 24.01211 1.000 124.30781 105 ASP A C 1
ATOM 1662 O O . ASP A 1 108 ? 35.28295 -46.23796 24.01477 1.000 142.64705 105 ASP A O 1
ATOM 1671 N N . MET A 1 109 ? 33.47177 -44.87911 23.93752 1.000 126.60743 106 MET A N 1
ATOM 1672 C CA . MET A 1 109 ? 34.27146 -43.66167 23.85754 1.000 142.38900 106 MET A CA 1
ATOM 1673 C C . MET A 1 109 ? 35.38113 -43.62586 24.89638 1.000 172.56861 106 MET A C 1
ATOM 1674 O O . MET A 1 109 ? 36.45790 -43.08612 24.59039 1.000 157.92772 106 MET A O 1
ATOM 1688 N N . PRO A 1 110 ? 35.19655 -44.14494 26.11408 1.000 130.84364 107 PRO A N 1
ATOM 1689 C CA . PRO A 1 110 ? 36.33001 -44.20331 27.05299 1.000 152.24429 107 PRO A CA 1
ATOM 1690 C C . PRO A 1 110 ? 37.51851 -44.99152 26.52632 1.000 144.89253 107 PRO A C 1
ATOM 1691 O O . PRO A 1 110 ? 38.66632 -44.57132 26.72158 1.000 157.75279 107 PRO A O 1
ATOM 1702 N N . GLU A 1 111 ? 37.28236 -46.12834 25.86696 1.000 122.85021 108 GLU A N 1
ATOM 1703 C CA . GLU A 1 111 ? 38.39411 -46.88895 25.30363 1.000 118.63579 108 GLU A CA 1
ATOM 1704 C C . GLU A 1 111 ? 39.08898 -46.09679 24.20131 1.000 131.32880 108 GLU A C 1
ATOM 1705 O O . GLU A 1 111 ? 40.32780 -46.05715 24.13389 1.000 141.55643 108 GLU A O 1
ATOM 1717 N N . LEU A 1 112 ? 38.31172 -45.44975 23.33155 1.000 116.63244 109 LEU A N 1
ATOM 1718 C CA . LEU A 1 112 ? 38.92264 -44.60949 22.30527 1.000 107.25678 109 LEU A CA 1
ATOM 1719 C C . LEU A 1 112 ? 39.79068 -43.52206 22.93135 1.000 136.85422 109 LEU A C 1
ATOM 1720 O O . LEU A 1 112 ? 40.91172 -43.26857 22.47705 1.000 136.38145 109 LEU A O 1
ATOM 1736 N N . ILE A 1 113 ? 39.27110 -42.84731 23.96073 1.000 146.27602 110 ILE A N 1
ATOM 1737 C CA . ILE A 1 113 ? 40.01012 -41.75700 24.59184 1.000 159.12248 110 ILE A CA 1
ATOM 1738 C C . ILE A 1 113 ? 41.29134 -42.27625 25.23105 1.000 125.53855 110 ILE A C 1
ATOM 1739 O O . ILE A 1 113 ? 42.35520 -41.64670 25.13495 1.000 131.09041 110 ILE A O 1
ATOM 1755 N N . ALA A 1 114 ? 41.20791 -43.42644 25.90456 1.000 121.38578 111 ALA A N 1
ATOM 1756 C CA . ALA A 1 114 ? 42.39313 -44.00103 26.52699 1.000 150.25207 111 ALA A CA 1
ATOM 1757 C C . ALA A 1 114 ? 43.45632 -44.30942 25.48400 1.000 136.27296 111 ALA A C 1
ATOM 1758 O O . ALA A 1 114 ? 44.65040 -44.08486 25.71505 1.000 153.49198 111 ALA A O 1
ATOM 1765 N N . ARG A 1 115 ? 43.04066 -44.81072 24.31932 1.000 150.40934 112 ARG A N 1
ATOM 1766 C CA . ARG A 1 115 ? 44.01662 -45.15566 23.28729 1.000 146.95178 112 ARG A CA 1
ATOM 1767 C C . ARG A 1 115 ? 44.58981 -43.90932 22.61657 1.000 148.74180 112 ARG A C 1
ATOM 1768 O O . ARG A 1 115 ? 45.78437 -43.86825 22.28457 1.000 161.71903 112 ARG A O 1
ATOM 1789 N N . VAL A 1 116 ? 43.76904 -42.87560 22.42557 1.000 105.47438 113 VAL A N 1
ATOM 1790 C CA . VAL A 1 116 ? 44.30028 -41.60784 21.93037 1.000 151.15922 113 VAL A CA 1
ATOM 1791 C C . VAL A 1 116 ? 45.35672 -41.07184 22.88811 1.000 138.92761 113 VAL A C 1
ATOM 1792 O O . VAL A 1 116 ? 46.41352 -40.58754 22.46416 1.000 150.90173 113 VAL A O 1
ATOM 1805 N N . LYS A 1 117 ? 45.08655 -41.14409 24.19547 1.000 150.18828 114 LYS A N 1
ATOM 1806 C CA . LYS A 1 117 ? 46.05963 -40.66222 25.17116 1.000 114.89179 114 LYS A CA 1
ATOM 1807 C C . LYS A 1 117 ? 47.32055 -41.51764 25.16100 1.000 128.69048 114 LYS A C 1
ATOM 1808 O O . LYS A 1 117 ? 48.43147 -40.99711 25.31426 1.000 147.61270 114 LYS A O 1
ATOM 1827 N N . ARG A 1 118 ? 47.16992 -42.83296 24.98777 1.000 153.97345 115 ARG A N 1
ATOM 1828 C CA . ARG A 1 118 ? 48.34133 -43.70035 24.91590 1.000 118.05311 115 ARG A CA 1
ATOM 1829 C C . ARG A 1 118 ? 49.21973 -43.33445 23.72802 1.000 170.03777 115 ARG A C 1
ATOM 1830 O O . ARG A 1 118 ? 50.45215 -43.36434 23.82500 1.000 171.08715 115 ARG A O 1
ATOM 1851 N N . GLN A 1 119 ? 48.60703 -42.99033 22.59339 1.000 140.04108 116 GLN A N 1
ATOM 1852 C CA . GLN A 1 119 ? 49.41304 -42.63726 21.42851 1.000 144.00858 116 GLN A CA 1
ATOM 1853 C C . GLN A 1 119 ? 50.03235 -41.25029 21.57891 1.000 147.77213 116 GLN A C 1
ATOM 1854 O O . GLN A 1 119 ? 51.18269 -41.03290 21.18174 1.000 145.38777 116 GLN A O 1
ATOM 1868 N N . LEU A 1 120 ? 49.28768 -40.29535 22.14666 1.000 157.86007 117 LEU A N 1
ATOM 1869 C CA . LEU A 1 120 ? 49.79303 -38.93324 22.26838 1.000 170.50333 117 LEU A CA 1
ATOM 1870 C C . LEU A 1 120 ? 50.78824 -38.75070 23.40618 1.000 187.61723 117 LEU A C 1
ATOM 1871 O O . LEU A 1 120 ? 51.57037 -37.79424 23.37641 1.000 197.03163 117 LEU A O 1
ATOM 1887 N N . ASN A 1 121 ? 50.78597 -39.63371 24.39891 1.000 161.49348 118 ASN A N 1
ATOM 1888 C CA . ASN A 1 121 ? 51.72627 -39.56811 25.51662 1.000 194.00249 118 ASN A CA 1
ATOM 1889 C C . ASN A 1 121 ? 52.34937 -40.94505 25.69324 1.000 200.51328 118 ASN A C 1
ATOM 1890 O O . ASN A 1 121 ? 52.13124 -41.61855 26.70768 1.000 195.23744 118 ASN A O 1
ATOM 1901 N N . PRO A 1 122 ? 53.13643 -41.39508 24.71776 1.000 182.13452 119 PRO A N 1
ATOM 1902 C CA . PRO A 1 122 ? 53.73522 -42.73461 24.81258 1.000 200.59027 119 PRO A CA 1
ATOM 1903 C C . PRO A 1 122 ? 54.80100 -42.81765 25.89507 1.000 235.67546 119 PRO A C 1
ATOM 1904 O O . PRO A 1 122 ? 55.93314 -42.36742 25.69122 1.000 242.86060 119 PRO A O 1
ATOM 1915 N N . LEU A 1 123 ? 54.45472 -43.38883 27.04560 1.000 243.68351 120 LEU A N 1
ATOM 1916 C CA . LEU A 1 123 ? 55.40468 -43.52873 28.14508 1.000 246.89618 120 LEU A CA 1
ATOM 1917 C C . LEU A 1 123 ? 56.01990 -44.92608 28.16533 1.000 210.49778 120 LEU A C 1
ATOM 1918 O O . LEU A 1 123 ? 55.74866 -45.74961 27.29108 1.000 200.73928 120 LEU A O 1
ATOM 1934 N N . MET B 1 4 ? 18.22933 -17.93667 23.08904 1.000 233.50363 1 MET B N 1
ATOM 1935 C CA . MET B 1 4 ? 18.58361 -19.33599 23.46879 1.000 246.06611 1 MET B CA 1
ATOM 1936 C C . MET B 1 4 ? 20.09190 -19.53561 23.35805 1.000 238.95272 1 MET B C 1
ATOM 1937 O O . MET B 1 4 ? 20.74483 -19.93460 24.32201 1.000 253.72207 1 MET B O 1
ATOM 1951 N N . ILE B 1 5 ? 20.64400 -19.25577 22.17701 1.000 251.40443 2 ILE B N 1
ATOM 1952 C CA . ILE B 1 5 ? 22.08589 -19.35234 21.99196 1.000 232.99007 2 ILE B CA 1
ATOM 1953 C C . ILE B 1 5 ? 22.74316 -18.20047 22.73846 1.000 246.91368 2 ILE B C 1
ATOM 1954 O O . ILE B 1 5 ? 22.32069 -17.04199 22.62564 1.000 241.89991 2 ILE B O 1
ATOM 1970 N N . ARG B 1 6 ? 23.78213 -18.51372 23.50067 1.000 240.15925 3 ARG B N 1
ATOM 1971 C CA . ARG B 1 6 ? 24.44184 -17.54877 24.36701 1.000 219.05708 3 ARG B CA 1
ATOM 1972 C C . ARG B 1 6 ? 25.72787 -17.05529 23.72172 1.000 208.73202 3 ARG B C 1
ATOM 1973 O O . ARG B 1 6 ? 26.53631 -17.85670 23.23991 1.000 219.20364 3 ARG B O 1
ATOM 1994 N N . LYS B 1 7 ? 25.91347 -15.74070 23.71343 1.000 209.36970 4 LYS B N 1
ATOM 1995 C CA . LYS B 1 7 ? 27.10995 -15.14382 23.14639 1.000 220.52110 4 LYS B CA 1
ATOM 1996 C C . LYS B 1 7 ? 28.22116 -15.12097 24.19052 1.000 210.99661 4 LYS B C 1
ATOM 1997 O O . LYS B 1 7 ? 27.98774 -14.90298 25.38006 1.000 215.26828 4 LYS B O 1
ATOM 2016 N N . ILE B 1 8 ? 29.44807 -15.31520 23.70876 1.000 229.23449 5 ILE B N 1
ATOM 2017 C CA . ILE B 1 8 ? 30.64589 -15.38096 24.53353 1.000 207.21265 5 ILE B CA 1
ATOM 2018 C C . ILE B 1 8 ? 31.69844 -14.51789 23.85959 1.000 219.95150 5 ILE B C 1
ATOM 2019 O O . ILE B 1 8 ? 31.89003 -14.60998 22.64094 1.000 211.22752 5 ILE B O 1
ATOM 2035 N N . LEU B 1 9 ? 32.37001 -13.68133 24.64285 1.000 188.69600 6 LEU B N 1
ATOM 2036 C CA . LEU B 1 9 ? 33.47107 -12.86107 24.15870 1.000 205.55089 6 LEU B CA 1
ATOM 2037 C C . LEU B 1 9 ? 34.74913 -13.36311 24.81478 1.000 196.30135 6 LEU B C 1
ATOM 2038 O O . LEU B 1 9 ? 34.84932 -13.39390 26.04598 1.000 219.79998 6 LEU B O 1
ATOM 2054 N N . ILE B 1 10 ? 35.71709 -13.74994 23.99248 1.000 206.08900 7 ILE B N 1
ATOM 2055 C CA . ILE B 1 10 ? 37.00466 -14.25912 24.44221 1.000 195.75166 7 ILE B CA 1
ATOM 2056 C C . ILE B 1 10 ? 38.03095 -13.16467 24.20021 1.000 201.03054 7 ILE B C 1
ATOM 2057 O O . ILE B 1 10 ? 38.08767 -12.59466 23.10514 1.000 207.57439 7 ILE B O 1
ATOM 2073 N N . VAL B 1 11 ? 38.80148 -12.83766 25.22740 1.000 192.17674 8 VAL B N 1
ATOM 2074 C CA . VAL B 1 11 ? 39.83596 -11.80862 25.14626 1.000 190.25167 8 VAL B CA 1
ATOM 2075 C C . VAL B 1 11 ? 41.15360 -12.51327 25.44551 1.000 188.65710 8 VAL B C 1
ATOM 2076 O O . VAL B 1 11 ? 41.54814 -12.68065 26.60297 1.000 176.37770 8 VAL B O 1
ATOM 2089 N N . GLU B 1 12 ? 41.84580 -12.93138 24.38995 1.000 194.98660 9 GLU B N 1
ATOM 2090 C CA . GLU B 1 12 ? 43.05077 -13.73659 24.51721 1.000 199.63908 9 GLU B CA 1
ATOM 2091 C C . GLU B 1 12 ? 43.98658 -13.37713 23.37665 1.000 193.43026 9 GLU B C 1
ATOM 2092 O O . GLU B 1 12 ? 43.54037 -13.16515 22.24669 1.000 223.08538 9 GLU B O 1
ATOM 2104 N N . ASP B 1 13 ? 45.28200 -13.31094 23.67771 1.000 213.34000 10 ASP B N 1
ATOM 2105 C CA . ASP B 1 13 ? 46.28684 -12.98369 22.67860 1.000 222.45684 10 ASP B CA 1
ATOM 2106 C C . ASP B 1 13 ? 47.11498 -14.18715 22.24925 1.000 213.26818 10 ASP B C 1
ATOM 2107 O O . ASP B 1 13 ? 47.85401 -14.08618 21.26431 1.000 215.15061 10 ASP B O 1
ATOM 2116 N N . GLU B 1 14 ? 47.01040 -15.31598 22.95177 1.000 199.36882 11 GLU B N 1
ATOM 2117 C CA . GLU B 1 14 ? 47.76041 -16.51703 22.59635 1.000 197.16670 11 GLU B CA 1
ATOM 2118 C C . GLU B 1 14 ? 46.99286 -17.30835 21.54455 1.000 194.06178 11 GLU B C 1
ATOM 2119 O O . GLU B 1 14 ? 45.88864 -17.79432 21.83163 1.000 199.47057 11 GLU B O 1
ATOM 2131 N N . PRO B 1 15 ? 47.53136 -17.46250 20.32718 1.000 187.93763 12 PRO B N 1
ATOM 2132 C CA . PRO B 1 15 ? 46.71873 -18.04212 19.23931 1.000 197.79528 12 PRO B CA 1
ATOM 2133 C C . PRO B 1 15 ? 46.15688 -19.42791 19.51408 1.000 195.98321 12 PRO B C 1
ATOM 2134 O O . PRO B 1 15 ? 44.96997 -19.66494 19.25453 1.000 202.15576 12 PRO B O 1
ATOM 2145 N N . GLN B 1 16 ? 46.97663 -20.36510 19.99591 1.000 178.89286 13 GLN B N 1
ATOM 2146 C CA . GLN B 1 16 ? 46.48676 -21.72607 20.20055 1.000 183.67976 13 GLN B CA 1
ATOM 2147 C C . GLN B 1 16 ? 45.26200 -21.73341 21.10657 1.000 173.68662 13 GLN B C 1
ATOM 2148 O O . GLN B 1 16 ? 44.27111 -22.42345 20.83039 1.000 189.29449 13 GLN B O 1
ATOM 2162 N N . ILE B 1 17 ? 45.31716 -20.96770 22.19672 1.000 228.72074 14 ILE B N 1
ATOM 2163 C CA . ILE B 1 17 ? 44.21616 -20.93601 23.15043 1.000 219.20636 14 ILE B CA 1
ATOM 2164 C C . ILE B 1 17 ? 42.99216 -20.26851 22.53646 1.000 173.93798 14 ILE B C 1
ATOM 2165 O O . ILE B 1 17 ? 41.85674 -20.71106 22.75382 1.000 193.15349 14 ILE B O 1
ATOM 2181 N N . LYS B 1 18 ? 43.19246 -19.18661 21.77833 1.000 193.93278 15 LYS B N 1
ATOM 2182 C CA . LYS B 1 18 ? 42.08074 -18.60043 21.03412 1.000 190.46505 15 LYS B CA 1
ATOM 2183 C C . LYS B 1 18 ? 41.38510 -19.65822 20.18486 1.000 197.08416 15 LYS B C 1
ATOM 2184 O O . LYS B 1 18 ? 40.15887 -19.81605 20.23683 1.000 189.50559 15 LYS B O 1
ATOM 2203 N N . LYS B 1 19 ? 42.16389 -20.36117 19.35865 1.000 200.07091 16 LYS B N 1
ATOM 2204 C CA . LYS B 1 19 ? 41.61364 -21.39098 18.48456 1.000 184.76562 16 LYS B CA 1
ATOM 2205 C C . LYS B 1 19 ? 40.81660 -22.41786 19.27768 1.000 176.42322 16 LYS B C 1
ATOM 2206 O O . LYS B 1 19 ? 39.66869 -22.73019 18.93798 1.000 183.68442 16 LYS B O 1
ATOM 2225 N N . LEU B 1 20 ? 41.41388 -22.95567 20.34365 1.000 175.86044 17 LEU B N 1
ATOM 2226 C CA . LEU B 1 20 ? 40.75488 -24.02222 21.09217 1.000 170.67842 17 LEU B CA 1
ATOM 2227 C C . LEU B 1 20 ? 39.45527 -23.53537 21.72239 1.000 171.64288 17 LEU B C 1
ATOM 2228 O O . LEU B 1 20 ? 38.42800 -24.21773 21.65184 1.000 177.47869 17 LEU B O 1
ATOM 2244 N N . LEU B 1 21 ? 39.48614 -22.36750 22.36966 1.000 178.73683 18 LEU B N 1
ATOM 2245 C CA . LEU B 1 21 ? 38.29125 -21.86474 23.03892 1.000 183.08382 18 LEU B CA 1
ATOM 2246 C C . LEU B 1 21 ? 37.18338 -21.58265 22.03475 1.000 170.68061 18 LEU B C 1
ATOM 2247 O O . LEU B 1 21 ? 36.01950 -21.95365 22.24555 1.000 191.64454 18 LEU B O 1
ATOM 2263 N N . GLU B 1 22 ? 37.53027 -20.90429 20.93977 1.000 202.11177 19 GLU B N 1
ATOM 2264 C CA . GLU B 1 22 ? 36.58038 -20.64798 19.86629 1.000 196.84944 19 GLU B CA 1
ATOM 2265 C C . GLU B 1 22 ? 35.92713 -21.94164 19.39805 1.000 191.90731 19 GLU B C 1
ATOM 2266 O O . GLU B 1 22 ? 34.69630 -22.06510 19.38537 1.000 183.01377 19 GLU B O 1
ATOM 2278 N N . LYS B 1 23 ? 36.74536 -22.91794 18.99824 1.000 171.17998 20 LYS B N 1
ATOM 2279 C CA . LYS B 1 23 ? 36.21065 -24.18555 18.51197 1.000 166.76566 20 LYS B CA 1
ATOM 2280 C C . LYS B 1 23 ? 35.29968 -24.83764 19.54620 1.000 158.33773 20 LYS B C 1
ATOM 2281 O O . LYS B 1 23 ? 34.15736 -25.20636 19.24269 1.000 187.13448 20 LYS B O 1
ATOM 2300 N N . THR B 1 24 ? 35.79255 -24.98950 20.77788 1.000 179.94858 21 THR B N 1
ATOM 2301 C CA . THR B 1 24 ? 35.02476 -25.66781 21.81515 1.000 174.84518 21 THR B CA 1
ATOM 2302 C C . THR B 1 24 ? 33.65961 -25.02040 21.99859 1.000 157.46433 21 THR B C 1
ATOM 2303 O O . THR B 1 24 ? 32.62548 -25.70148 21.98573 1.000 169.30090 21 THR B O 1
ATOM 2314 N N . PHE B 1 25 ? 33.63196 -23.69803 22.16060 1.000 173.52026 22 PHE B N 1
ATOM 2315 C CA . PHE B 1 25 ? 32.37863 -23.03791 22.49583 1.000 176.58678 22 PHE B CA 1
ATOM 2316 C C . PHE B 1 25 ? 31.47493 -22.86866 21.28711 1.000 202.92534 22 PHE B C 1
ATOM 2317 O O . PHE B 1 25 ? 30.27038 -22.65385 21.45732 1.000 183.84754 22 PHE B O 1
ATOM 2334 N N . LEU B 1 26 ? 32.01891 -22.98383 20.07620 1.000 187.19925 23 LEU B N 1
ATOM 2335 C CA . LEU B 1 26 ? 31.16559 -23.09400 18.90184 1.000 177.96240 23 LEU B CA 1
ATOM 2336 C C . LEU B 1 26 ? 30.47865 -24.45273 18.86672 1.000 174.86910 23 LEU B C 1
ATOM 2337 O O . LEU B 1 26 ? 29.26362 -24.54359 18.65548 1.000 182.03089 23 LEU B O 1
ATOM 2353 N N . VAL B 1 27 ? 31.24753 -25.52319 19.08638 1.000 191.84913 24 VAL B N 1
ATOM 2354 C CA . VAL B 1 27 ? 30.68151 -26.86866 19.08346 1.000 178.93628 24 VAL B CA 1
ATOM 2355 C C . VAL B 1 27 ? 29.64311 -27.03964 20.18371 1.000 177.85689 24 VAL B C 1
ATOM 2356 O O . VAL B 1 27 ? 28.73709 -27.87379 20.06633 1.000 206.46738 24 VAL B O 1
ATOM 2369 N N . LEU B 1 28 ? 29.73988 -26.25997 21.25645 1.000 186.79310 25 LEU B N 1
ATOM 2370 C CA . LEU B 1 28 ? 28.77113 -26.36854 22.34083 1.000 161.88845 25 LEU B CA 1
ATOM 2371 C C . LEU B 1 28 ? 27.48243 -25.59666 22.07904 1.000 177.46076 25 LEU B C 1
ATOM 2372 O O . LEU B 1 28 ? 26.57617 -25.63677 22.91909 1.000 179.38824 25 LEU B O 1
ATOM 2388 N N . GLY B 1 29 ? 27.37147 -24.90626 20.94810 1.000 194.23413 26 GLY B N 1
ATOM 2389 C CA . GLY B 1 29 ? 26.16131 -24.18190 20.62160 1.000 183.19839 26 GLY B CA 1
ATOM 2390 C C . GLY B 1 29 ? 26.14421 -22.73884 21.05935 1.000 182.21007 26 GLY B C 1
ATOM 2391 O O . GLY B 1 29 ? 25.05963 -22.16429 21.21072 1.000 201.35349 26 GLY B O 1
ATOM 2395 N N . TYR B 1 30 ? 27.30690 -22.13838 21.28224 1.000 204.97656 27 TYR B N 1
ATOM 2396 C CA . TYR B 1 30 ? 27.41247 -20.73550 21.64384 1.000 195.05549 27 TYR B CA 1
ATOM 2397 C C . TYR B 1 30 ? 27.87044 -19.90651 20.45240 1.000 197.90659 27 TYR B C 1
ATOM 2398 O O . TYR B 1 30 ? 28.66112 -20.35944 19.62060 1.000 198.25336 27 TYR B O 1
ATOM 2416 N N . ASP B 1 31 ? 27.35230 -18.68572 20.37345 1.000 212.49955 28 ASP B N 1
ATOM 2417 C CA . ASP B 1 31 ? 27.91163 -17.67963 19.48256 1.000 231.44837 28 ASP B CA 1
ATOM 2418 C C . ASP B 1 31 ? 29.18007 -17.14032 20.12898 1.000 202.60927 28 ASP B C 1
ATOM 2419 O O . ASP B 1 31 ? 29.18498 -16.83936 21.32367 1.000 215.81061 28 ASP B O 1
ATOM 2428 N N . VAL B 1 32 ? 30.26504 -17.06185 19.36569 1.000 190.13844 29 VAL B N 1
ATOM 2429 C CA . VAL B 1 32 ? 31.56790 -16.71747 19.91944 1.000 212.58656 29 VAL B CA 1
ATOM 2430 C C . VAL B 1 32 ? 32.17993 -15.57012 19.12935 1.000 216.14975 29 VAL B C 1
ATOM 2431 O O . VAL B 1 32 ? 32.11405 -15.54322 17.89609 1.000 231.54502 29 VAL B O 1
ATOM 2444 N N . GLU B 1 33 ? 32.76110 -14.61357 19.85220 1.000 199.48849 30 GLU B N 1
ATOM 2445 C CA . GLU B 1 33 ? 33.61793 -13.58249 19.28749 1.000 194.04706 30 GLU B CA 1
ATOM 2446 C C . GLU B 1 33 ? 34.93853 -13.62362 20.04174 1.000 184.99077 30 GLU B C 1
ATOM 2447 O O . GLU B 1 33 ? 34.96134 -13.91115 21.23753 1.000 193.16783 30 GLU B O 1
ATOM 2459 N N . ILE B 1 34 ? 36.04471 -13.35631 19.34462 1.000 178.22925 31 ILE B N 1
ATOM 2460 C CA . ILE B 1 34 ? 37.35789 -13.33354 19.98057 1.000 201.75121 31 ILE B CA 1
ATOM 2461 C C . ILE B 1 34 ? 38.07350 -12.04253 19.60642 1.000 206.63918 31 ILE B C 1
ATOM 2462 O O . ILE B 1 34 ? 37.94706 -11.54871 18.47993 1.000 184.24839 31 ILE B O 1
ATOM 2478 N N . VAL B 1 35 ? 38.82669 -11.50359 20.56255 1.000 212.54552 32 VAL B N 1
ATOM 2479 C CA . VAL B 1 35 ? 39.68715 -10.34737 20.36138 1.000 194.76649 32 VAL B CA 1
ATOM 2480 C C . VAL B 1 35 ? 41.01134 -10.62786 21.05743 1.000 202.22491 32 VAL B C 1
ATOM 2481 O O . VAL B 1 35 ? 41.08143 -11.41117 22.01067 1.000 217.94361 32 VAL B O 1
ATOM 2494 N N . ALA B 1 36 ? 42.06834 -9.98336 20.56978 1.000 206.29195 33 ALA B N 1
ATOM 2495 C CA . ALA B 1 36 ? 43.40303 -10.15562 21.12009 1.000 205.46564 33 ALA B CA 1
ATOM 2496 C C . ALA B 1 36 ? 43.87018 -8.96587 21.94578 1.000 201.92389 33 ALA B C 1
ATOM 2497 O O . ALA B 1 36 ? 44.99943 -8.98713 22.44670 1.000 197.85512 33 ALA B O 1
ATOM 2504 N N . THR B 1 37 ? 43.04060 -7.93660 22.11052 1.000 203.76418 34 THR B N 1
ATOM 2505 C CA . THR B 1 37 ? 43.45229 -6.73347 22.81660 1.000 212.13581 34 THR B CA 1
ATOM 2506 C C . THR B 1 37 ? 42.31280 -6.22096 23.68549 1.000 220.34231 34 THR B C 1
ATOM 2507 O O . THR B 1 37 ? 41.13777 -6.51261 23.44909 1.000 220.99080 34 THR B O 1
ATOM 2518 N N . ALA B 1 38 ? 42.68810 -5.44377 24.70533 1.000 222.77948 35 ALA B N 1
ATOM 2519 C CA . ALA B 1 38 ? 41.70386 -4.87714 25.62156 1.000 225.32594 35 ALA B CA 1
ATOM 2520 C C . ALA B 1 38 ? 40.81413 -3.85132 24.92794 1.000 209.75868 35 ALA B C 1
ATOM 2521 O O . ALA B 1 38 ? 39.61369 -3.77065 25.21321 1.000 221.59975 35 ALA B O 1
ATOM 2528 N N . GLY B 1 39 ? 41.38384 -3.04338 24.03217 1.000 233.46530 36 GLY B N 1
ATOM 2529 C CA . GLY B 1 39 ? 40.57755 -2.05277 23.33494 1.000 228.81657 36 GLY B CA 1
ATOM 2530 C C . GLY B 1 39 ? 39.51130 -2.68790 22.46380 1.000 216.11084 36 GLY B C 1
ATOM 2531 O O . GLY B 1 39 ? 38.34363 -2.28140 22.48486 1.000 224.98591 36 GLY B O 1
ATOM 2535 N N . ASN B 1 40 ? 39.90745 -3.68023 21.66098 1.000 214.97284 37 ASN B N 1
ATOM 2536 C CA . ASN B 1 40 ? 38.92841 -4.45064 20.90525 1.000 210.20523 37 ASN B CA 1
ATOM 2537 C C . ASN B 1 40 ? 37.91547 -5.10150 21.83472 1.000 219.68857 37 ASN B C 1
ATOM 2538 O O . ASN B 1 40 ? 36.73564 -5.22041 21.48520 1.000 213.32514 37 ASN B O 1
ATOM 2549 N N . ALA B 1 41 ? 38.35628 -5.52059 23.02400 1.000 233.04888 38 ALA B N 1
ATOM 2550 C CA . ALA B 1 41 ? 37.43780 -6.12379 23.98194 1.000 228.26782 38 ALA B CA 1
ATOM 2551 C C . ALA B 1 41 ? 36.38043 -5.12408 24.42822 1.000 229.22789 38 ALA B C 1
ATOM 2552 O O . ALA B 1 41 ? 35.20624 -5.47430 24.55421 1.000 216.67383 38 ALA B O 1
ATOM 2559 N N . THR B 1 42 ? 36.77490 -3.87067 24.66211 1.000 245.03445 39 THR B N 1
ATOM 2560 C CA . THR B 1 42 ? 35.80208 -2.84584 25.03253 1.000 232.52489 39 THR B CA 1
ATOM 2561 C C . THR B 1 42 ? 34.84780 -2.55825 23.87793 1.000 240.60051 39 THR B C 1
ATOM 2562 O O . THR B 1 42 ? 33.62228 -2.48553 24.06365 1.000 236.98635 39 THR B O 1
ATOM 2573 N N . LYS B 1 43 ? 35.39779 -2.38691 22.67240 1.000 232.07342 40 LYS B N 1
ATOM 2574 C CA . LYS B 1 43 ? 34.55311 -2.09364 21.52017 1.000 228.20044 40 LYS B CA 1
ATOM 2575 C C . LYS B 1 43 ? 33.53134 -3.20005 21.28835 1.000 224.55219 40 LYS B C 1
ATOM 2576 O O . LYS B 1 43 ? 32.37356 -2.92312 20.95806 1.000 225.35313 40 LYS B O 1
ATOM 2595 N N . LEU B 1 44 ? 33.93913 -4.46190 21.44482 1.000 219.32606 41 LEU B N 1
ATOM 2596 C CA . LEU B 1 44 ? 33.01348 -5.56755 21.23211 1.000 231.23592 41 LEU B CA 1
ATOM 2597 C C . LEU B 1 44 ? 32.11870 -5.81253 22.43817 1.000 220.59628 41 LEU B C 1
ATOM 2598 O O . LEU B 1 44 ? 31.02848 -6.36388 22.28001 1.000 228.30113 41 LEU B O 1
ATOM 2614 N N . LEU B 1 45 ? 32.54725 -5.42613 23.63844 1.000 212.98986 42 LEU B N 1
ATOM 2615 C CA . LEU B 1 45 ? 31.63068 -5.40649 24.76919 1.000 222.87206 42 LEU B CA 1
ATOM 2616 C C . LEU B 1 45 ? 30.47419 -4.46875 24.47728 1.000 226.70151 42 LEU B C 1
ATOM 2617 O O . LEU B 1 45 ? 29.32132 -4.75721 24.82555 1.000 232.69385 42 LEU B O 1
ATOM 2633 N N . GLY B 1 46 ? 30.75615 -3.34582 23.82430 1.000 243.69856 43 GLY B N 1
ATOM 2634 C CA . GLY B 1 46 ? 29.70489 -2.42437 23.44935 1.000 252.28669 43 GLY B CA 1
ATOM 2635 C C . GLY B 1 46 ? 28.87390 -2.90837 22.27018 1.000 231.60674 43 GLY B C 1
ATOM 2636 O O . GLY B 1 46 ? 27.64066 -2.90175 22.32584 1.000 249.81407 43 GLY B O 1
ATOM 2640 N N . GLU B 1 47 ? 29.54177 -3.34255 21.20091 1.000 242.56506 44 GLU B N 1
ATOM 2641 C CA . GLU B 1 47 ? 28.85394 -3.65467 19.95035 1.000 243.36898 44 GLU B CA 1
ATOM 2642 C C . GLU B 1 47 ? 28.27816 -5.06826 19.94971 1.000 238.89439 44 GLU B C 1
ATOM 2643 O O . GLU B 1 47 ? 27.16350 -5.28709 19.46054 1.000 237.26833 44 GLU B O 1
ATOM 2655 N N . TYR B 1 48 ? 29.02393 -6.03696 20.48312 1.000 246.21622 45 TYR B N 1
ATOM 2656 C CA . TYR B 1 48 ? 28.59687 -7.43330 20.47166 1.000 237.12691 45 TYR B CA 1
ATOM 2657 C C . TYR B 1 48 ? 27.56488 -7.72600 21.55078 1.000 245.26285 45 TYR B C 1
ATOM 2658 O O . TYR B 1 48 ? 26.74767 -8.63997 21.38700 1.000 229.13090 45 TYR B O 1
ATOM 2676 N N . GLN B 1 49 ? 27.57943 -6.96851 22.64401 1.000 255.06992 46 GLN B N 1
ATOM 2677 C CA . GLN B 1 49 ? 26.64147 -7.15341 23.74527 1.000 234.12697 46 GLN B CA 1
ATOM 2678 C C . GLN B 1 49 ? 26.66365 -8.60792 24.22311 1.000 253.29600 46 GLN B C 1
ATOM 2679 O O . GLN B 1 49 ? 25.62500 -9.27740 24.24262 1.000 247.51387 46 GLN B O 1
ATOM 2693 N N . PRO B 1 50 ? 27.83083 -9.12150 24.61391 1.000 243.03659 47 PRO B N 1
ATOM 2694 C CA . PRO B 1 50 ? 27.95332 -10.55106 24.93008 1.000 229.33438 47 PRO B CA 1
ATOM 2695 C C . PRO B 1 50 ? 27.19269 -10.93319 26.19157 1.000 230.35408 47 PRO B C 1
ATOM 2696 O O . PRO B 1 50 ? 26.69814 -10.09166 26.94356 1.000 196.83634 47 PRO B O 1
ATOM 2707 N N . ASP B 1 51 ? 27.10748 -12.24908 26.41484 1.000 212.98395 48 ASP B N 1
ATOM 2708 C CA . ASP B 1 51 ? 26.49799 -12.78981 27.62278 1.000 231.13268 48 ASP B CA 1
ATOM 2709 C C . ASP B 1 51 ? 27.51766 -13.20347 28.67612 1.000 223.17291 48 ASP B C 1
ATOM 2710 O O . ASP B 1 51 ? 27.15105 -13.34570 29.84802 1.000 195.98068 48 ASP B O 1
ATOM 2719 N N . VAL B 1 52 ? 28.77904 -13.39624 28.28990 1.000 223.33075 49 VAL B N 1
ATOM 2720 C CA . VAL B 1 52 ? 29.84637 -13.70195 29.23568 1.000 227.93197 49 VAL B CA 1
ATOM 2721 C C . VAL B 1 52 ? 31.16645 -13.35258 28.56899 1.000 202.07660 49 VAL B C 1
ATOM 2722 O O . VAL B 1 52 ? 31.29820 -13.43258 27.34378 1.000 187.70330 49 VAL B O 1
ATOM 2735 N N . VAL B 1 53 ? 32.15095 -12.96886 29.37902 1.000 175.74696 50 VAL B N 1
ATOM 2736 C CA . VAL B 1 53 ? 33.48439 -12.64229 28.88841 1.000 169.90111 50 VAL B CA 1
ATOM 2737 C C . VAL B 1 53 ? 34.49537 -13.58076 29.53284 1.000 168.57073 50 VAL B C 1
ATOM 2738 O O . VAL B 1 53 ? 34.49272 -13.76434 30.75604 1.000 217.43366 50 VAL B O 1
ATOM 2751 N N . ILE B 1 54 ? 35.34832 -14.17559 28.70455 1.000 175.12921 51 ILE B N 1
ATOM 2752 C CA . ILE B 1 54 ? 36.52183 -14.91919 29.14875 1.000 197.74631 51 ILE B CA 1
ATOM 2753 C C . ILE B 1 54 ? 37.72854 -14.01460 28.93708 1.000 194.51486 51 ILE B C 1
ATOM 2754 O O . ILE B 1 54 ? 38.00851 -13.60581 27.80377 1.000 184.70601 51 ILE B O 1
ATOM 2770 N N . LEU B 1 55 ? 38.44192 -13.68873 30.01390 1.000 203.37488 52 LEU B N 1
ATOM 2771 C CA . LEU B 1 55 ? 39.43608 -12.62179 29.98422 1.000 169.75404 52 LEU B CA 1
ATOM 2772 C C . LEU B 1 55 ? 40.81512 -13.15697 30.34011 1.000 178.36232 52 LEU B C 1
ATOM 2773 O O . LEU B 1 55 ? 41.00161 -13.74399 31.41049 1.000 148.58601 52 LEU B O 1
ATOM 2789 N N . ASP B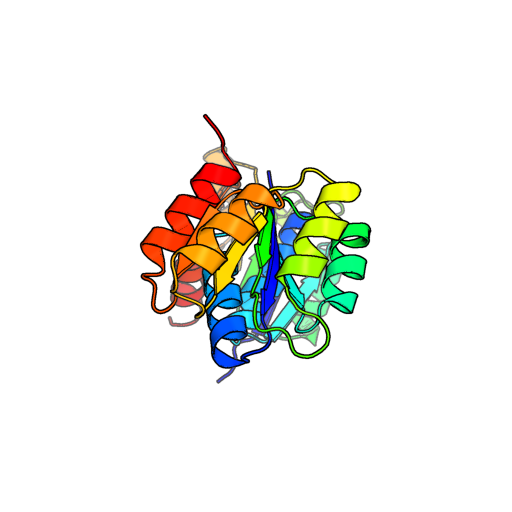 1 56 ? 41.77595 -12.94227 29.44176 1.000 176.21538 53 ASP B N 1
ATOM 2790 C CA . ASP B 1 56 ? 43.18527 -13.16021 29.74314 1.000 178.41634 53 ASP B CA 1
ATOM 2791 C C . ASP B 1 56 ? 43.74663 -11.92841 30.44103 1.000 203.43869 53 ASP B C 1
ATOM 2792 O O . ASP B 1 56 ? 43.39587 -10.79488 30.10083 1.000 197.66229 53 ASP B O 1
ATOM 2801 N N . LEU B 1 57 ? 44.61731 -12.14967 31.42593 1.000 195.25645 54 LEU B N 1
ATOM 2802 C CA . LEU B 1 57 ? 45.22637 -11.02925 32.13382 1.000 213.74994 54 LEU B CA 1
ATOM 2803 C C . LEU B 1 57 ? 46.54851 -10.59676 31.51602 1.000 218.64465 54 LEU B C 1
ATOM 2804 O O . LEU B 1 57 ? 46.90429 -9.41525 31.59801 1.000 219.42135 54 LEU B O 1
ATOM 2820 N N . GLY B 1 58 ? 47.27757 -11.51741 30.89271 1.000 210.51679 55 GLY B N 1
ATOM 2821 C CA . GLY B 1 58 ? 48.50387 -11.16256 30.21095 1.000 209.57134 55 GLY B CA 1
ATOM 2822 C C . GLY B 1 58 ? 48.22564 -10.64100 28.81795 1.000 213.23743 55 GLY B C 1
ATOM 2823 O O . GLY B 1 58 ? 48.63918 -11.24457 27.82281 1.000 215.03153 55 GLY B O 1
ATOM 2827 N N . LEU B 1 59 ? 47.51579 -9.50628 28.73580 1.000 204.46443 56 LEU B N 1
ATOM 2828 C CA . LEU B 1 59 ? 47.20309 -8.94373 27.43234 1.000 200.08893 56 LEU B CA 1
ATOM 2829 C C . LEU B 1 59 ? 48.33105 -8.03410 26.95732 1.000 218.57933 56 LEU B C 1
ATOM 2830 O O . LEU B 1 59 ? 49.08461 -7.48623 27.76917 1.000 224.31478 56 LEU B O 1
ATOM 2846 N N . PRO B 1 60 ? 48.46196 -7.86474 25.63993 1.000 206.74237 57 PRO B N 1
ATOM 2847 C CA . PRO B 1 60 ? 49.59774 -7.08077 25.12821 1.000 208.02580 57 PRO B CA 1
ATOM 2848 C C . PRO B 1 60 ? 49.46028 -5.58622 25.35386 1.000 204.30772 57 PRO B C 1
ATOM 2849 O O . PRO B 1 60 ? 50.45766 -4.92135 25.66144 1.000 215.97631 57 PRO B O 1
ATOM 2860 N N . ASP B 1 61 ? 48.25672 -5.03032 25.21372 1.000 208.41817 58 ASP B N 1
ATOM 2861 C CA . ASP B 1 61 ? 48.08542 -3.58493 25.22359 1.000 212.01514 58 ASP B CA 1
ATOM 2862 C C . ASP B 1 61 ? 47.71780 -3.01521 26.58563 1.000 227.82204 58 ASP B C 1
ATOM 2863 O O . ASP B 1 61 ? 47.93657 -1.82117 26.81727 1.000 227.20760 58 ASP B O 1
ATOM 2872 N N . GLN B 1 62 ? 47.17410 -3.82885 27.48534 1.000 226.24802 59 GLN B N 1
ATOM 2873 C CA . GLN B 1 62 ? 46.73458 -3.34564 28.78502 1.000 230.93224 59 GLN B CA 1
ATOM 2874 C C . GLN B 1 62 ? 46.75540 -4.49776 29.77392 1.000 225.48153 59 GLN B C 1
ATOM 2875 O O . GLN B 1 62 ? 46.55456 -5.65520 29.40150 1.000 237.28183 59 GLN B O 1
ATOM 2889 N N . ASP B 1 63 ? 47.00629 -4.17346 31.03877 1.000 251.37557 60 ASP B N 1
ATOM 2890 C CA . ASP B 1 63 ? 46.90927 -5.17345 32.09373 1.000 229.09954 60 ASP B CA 1
ATOM 2891 C C . ASP B 1 63 ? 45.45475 -5.60276 32.23327 1.000 212.86616 60 ASP B C 1
ATOM 2892 O O . ASP B 1 63 ? 44.57271 -4.76469 32.44879 1.000 218.77502 60 ASP B O 1
ATOM 2901 N N . GLY B 1 64 ? 45.20083 -6.90326 32.09856 1.000 206.77433 61 GLY B N 1
ATOM 2902 C CA . GLY B 1 64 ? 43.83536 -7.38799 32.18034 1.000 202.90077 61 GLY B CA 1
ATOM 2903 C C . GLY B 1 64 ? 43.12861 -6.97235 33.45363 1.000 196.68235 61 GLY B C 1
ATOM 2904 O O . GLY B 1 64 ? 41.90363 -6.83854 33.47172 1.000 219.11570 61 GLY B O 1
ATOM 2908 N N . GLN B 1 65 ? 43.88435 -6.75475 34.53205 1.000 220.99774 62 GLN B N 1
ATOM 2909 C CA . GLN B 1 65 ? 43.27655 -6.32309 35.78674 1.000 214.50021 62 GLN B CA 1
ATOM 2910 C C . GLN B 1 65 ? 42.61533 -4.95780 35.63668 1.000 221.55063 62 GLN B C 1
ATOM 2911 O O . GLN B 1 65 ? 41.48586 -4.74562 36.09738 1.000 218.99376 62 GLN B O 1
ATOM 2925 N N . GLU B 1 66 ? 43.30227 -4.02038 34.98471 1.000 229.94805 63 GLU B N 1
ATOM 2926 C CA . GLU B 1 66 ? 42.76046 -2.67493 34.82878 1.000 208.46142 63 GLU B CA 1
ATOM 2927 C C . GLU B 1 66 ? 41.56885 -2.66016 33.87853 1.000 217.60227 63 GLU B C 1
ATOM 2928 O O . GLU B 1 66 ? 40.57059 -1.97078 34.13465 1.000 222.55158 63 GLU B O 1
ATOM 2940 N N . TRP B 1 67 ? 41.65276 -3.40419 32.77246 1.000 221.11800 64 TRP B N 1
ATOM 2941 C CA . TRP B 1 67 ? 40.49498 -3.52600 31.89527 1.000 214.50935 64 TRP B CA 1
ATOM 2942 C C . TRP B 1 67 ? 39.31748 -4.14167 32.63721 1.000 201.84790 64 TRP B C 1
ATOM 2943 O O . TRP B 1 67 ? 38.16528 -3.75116 32.42406 1.000 223.38407 64 TRP B O 1
ATOM 2964 N N . LEU B 1 68 ? 39.58688 -5.13539 33.48510 1.000 198.63228 65 LEU B N 1
ATOM 2965 C CA . LEU B 1 68 ? 38.53746 -5.71336 34.31521 1.000 203.80059 65 LEU B CA 1
ATOM 2966 C C . LEU B 1 68 ? 37.89049 -4.64546 35.18413 1.000 221.37853 65 LEU B C 1
ATOM 2967 O O . LEU B 1 68 ? 36.66123 -4.54699 35.26030 1.000 220.76712 65 LEU B O 1
ATOM 2983 N N . LYS B 1 69 ? 38.71442 -3.84528 35.86201 1.000 245.95757 66 LYS B N 1
ATOM 2984 C CA . LYS B 1 69 ? 38.19569 -2.79747 36.73768 1.000 219.23200 66 LYS B CA 1
ATOM 2985 C C . LYS B 1 69 ? 37.30067 -1.83284 35.96600 1.000 224.76481 66 LYS B C 1
ATOM 2986 O O . LYS B 1 69 ? 36.19989 -1.48700 36.41889 1.000 232.71102 66 LYS B O 1
ATOM 3005 N N . SER B 1 70 ? 37.73553 -1.42308 34.77471 1.000 234.29643 67 SER B N 1
ATOM 3006 C CA . SER B 1 70 ? 36.93424 -0.51197 33.95938 1.000 258.32462 67 SER B CA 1
ATOM 3007 C C . SER B 1 70 ? 35.61889 -1.16270 33.53156 1.000 254.24661 67 SER B C 1
ATOM 3008 O O . SER B 1 70 ? 34.52281 -0.64104 33.80022 1.000 267.50103 67 SER B O 1
ATOM 3016 N N . ALA B 1 71 ? 35.71350 -2.30089 32.83922 1.000 246.12573 68 ALA B N 1
ATOM 3017 C CA . ALA B 1 71 ? 34.52110 -3.01271 32.39763 1.000 245.61629 68 ALA B CA 1
ATOM 3018 C C . ALA B 1 71 ? 33.53595 -3.20758 33.54099 1.000 229.04930 68 ALA B C 1
ATOM 3019 O O . ALA B 1 71 ? 32.31935 -3.15255 33.33575 1.000 229.60784 68 ALA B O 1
ATOM 3026 N N . ARG B 1 72 ? 34.03935 -3.44464 34.75520 1.000 229.68335 69 ARG B N 1
ATOM 3027 C CA . ARG B 1 72 ? 33.14358 -3.56838 35.89765 1.000 230.94823 69 ARG B CA 1
ATOM 3028 C C . ARG B 1 72 ? 32.52638 -2.22842 36.26782 1.000 236.44956 69 ARG B C 1
ATOM 3029 O O . ARG B 1 72 ? 31.36729 -2.17809 36.69473 1.000 218.73366 69 ARG B O 1
ATOM 3050 N N . SER B 1 73 ? 33.27685 -1.13590 36.11321 1.000 241.44861 70 SER B N 1
ATOM 3051 C CA . SER B 1 73 ? 32.68542 0.17449 36.35641 1.000 256.93280 70 SER B CA 1
ATOM 3052 C C . SER B 1 73 ? 31.53335 0.44615 35.39816 1.000 225.47430 70 SER B C 1
ATOM 3053 O O . SER B 1 73 ? 30.62386 1.21721 35.72695 1.000 215.81478 70 SER B O 1
ATOM 3061 N N . HIS B 1 74 ? 31.55073 -0.16958 34.21272 1.000 246.02558 71 HIS B N 1
ATOM 3062 C CA . HIS B 1 74 ? 30.51661 0.10277 33.21978 1.000 251.20038 71 HIS B CA 1
ATOM 3063 C C . HIS B 1 74 ? 29.56119 -1.05527 32.94696 1.000 217.34496 71 HIS B C 1
ATOM 3064 O O . HIS B 1 74 ? 28.62007 -0.88023 32.16476 1.000 200.64423 71 HIS B O 1
ATOM 3078 N N . SER B 1 75 ? 29.75343 -2.21941 33.56282 1.000 224.76741 72 SER B N 1
ATOM 3079 C CA . SER B 1 75 ? 28.92658 -3.37652 33.24138 1.000 208.00157 72 SER B CA 1
ATOM 3080 C C . SER B 1 75 ? 28.92762 -4.34732 34.41492 1.000 204.18610 72 SER B C 1
ATOM 3081 O O . SER B 1 75 ? 29.74392 -4.24588 35.33255 1.000 216.50614 72 SER B O 1
ATOM 3089 N N . GLU B 1 76 ? 27.99084 -5.29642 34.36845 1.000 194.50284 73 GLU B N 1
ATOM 3090 C CA . GLU B 1 76 ? 27.85090 -6.33658 35.38084 1.000 207.37043 73 GLU B CA 1
ATOM 3091 C C . GLU B 1 76 ? 27.90415 -7.73118 34.76311 1.000 232.45258 73 GLU B C 1
ATOM 3092 O O . GLU B 1 76 ? 27.77383 -8.72700 35.48575 1.000 224.97956 73 GLU B O 1
ATOM 3104 N N . ILE B 1 77 ? 28.15891 -7.83220 33.46198 1.000 211.98750 74 ILE B N 1
ATOM 3105 C CA . ILE B 1 77 ? 28.21972 -9.10670 32.74776 1.000 202.52679 74 ILE B CA 1
ATOM 3106 C C . ILE B 1 77 ? 29.17886 -10.05886 33.45003 1.000 210.24939 74 ILE B C 1
ATOM 3107 O O . ILE B 1 77 ? 30.21506 -9.61778 33.96708 1.000 208.61683 74 ILE B O 1
ATOM 3123 N N . PRO B 1 78 ? 28.88684 -11.35953 33.50162 1.000 186.42508 75 PRO B N 1
ATOM 3124 C CA . PRO B 1 78 ? 29.83991 -12.29062 34.12184 1.000 201.16469 75 PRO B CA 1
ATOM 3125 C C . PRO B 1 78 ? 31.17026 -12.29312 33.38316 1.000 202.76989 75 PRO B C 1
ATOM 3126 O O . PRO B 1 78 ? 31.22157 -12.37624 32.15193 1.000 190.15734 75 PRO B O 1
ATOM 3137 N N . ILE B 1 79 ? 32.25435 -12.21761 34.15216 1.000 202.43884 76 ILE B N 1
ATOM 3138 C CA . ILE B 1 79 ? 33.60824 -12.30080 33.61893 1.000 204.14444 76 ILE B CA 1
ATOM 3139 C C . ILE B 1 79 ? 34.33921 -13.42119 34.34528 1.000 193.60928 76 ILE B C 1
ATOM 3140 O O . ILE B 1 79 ? 34.42723 -13.42607 35.58316 1.000 177.56426 76 ILE B O 1
ATOM 3156 N N . ILE B 1 80 ? 34.84038 -14.37892 33.57386 1.000 204.11591 77 ILE B N 1
ATOM 3157 C CA . ILE B 1 80 ? 35.71399 -15.42969 34.07380 1.000 191.87347 77 ILE B CA 1
ATOM 3158 C C . ILE B 1 80 ? 37.11986 -15.11173 33.58676 1.000 176.13100 77 ILE B C 1
ATOM 3159 O O . ILE B 1 80 ? 37.36975 -15.05415 32.37552 1.000 185.16091 77 ILE B O 1
ATOM 3175 N N . VAL B 1 81 ? 38.02771 -14.88349 34.52374 1.000 159.82941 78 VAL B N 1
ATOM 3176 C CA . VAL B 1 81 ? 39.42325 -14.63896 34.18634 1.000 172.64241 78 VAL B CA 1
ATOM 3177 C C . VAL B 1 81 ? 40.11116 -15.97693 33.96344 1.000 171.82141 78 VAL B C 1
ATOM 3178 O O . VAL B 1 81 ? 39.91034 -16.93017 34.72308 1.000 160.10672 78 VAL B O 1
ATOM 3191 N N . VAL B 1 82 ? 40.91242 -16.05873 32.90726 1.000 163.46101 79 VAL B N 1
ATOM 3192 C CA . VAL B 1 82 ? 41.71745 -17.23667 32.60845 1.000 155.35918 79 VAL B CA 1
ATOM 3193 C C . VAL B 1 82 ? 43.10701 -16.73598 32.24721 1.000 172.60204 79 VAL B C 1
ATOM 3194 O O . VAL B 1 82 ? 43.31181 -16.19351 31.15402 1.000 170.63572 79 VAL B O 1
ATOM 3207 N N . SER B 1 83 ? 44.05908 -16.91527 33.15928 1.000 145.16104 80 SER B N 1
ATOM 3208 C CA . SER B 1 83 ? 45.37328 -16.31176 33.01590 1.000 184.80802 80 SER B CA 1
ATOM 3209 C C . SER B 1 83 ? 46.42586 -17.24216 33.59344 1.000 175.57022 80 SER B C 1
ATOM 3210 O O . SER B 1 83 ? 46.17506 -17.96200 34.56357 1.000 156.27587 80 SER B O 1
ATOM 3218 N N . ALA B 1 84 ? 47.61384 -17.21664 32.98542 1.000 167.23145 81 ALA B N 1
ATOM 3219 C CA . ALA B 1 84 ? 48.73379 -17.97406 33.52427 1.000 157.61366 81 ALA B CA 1
ATOM 3220 C C . ALA B 1 84 ? 49.24961 -17.37726 34.82453 1.000 164.04758 81 ALA B C 1
ATOM 3221 O O . ALA B 1 84 ? 50.00890 -18.04464 35.53612 1.000 166.10231 81 ALA B O 1
ATOM 3228 N N . ARG B 1 85 ? 48.85916 -16.14237 35.14310 1.000 193.52470 82 ARG B N 1
ATOM 3229 C CA . ARG B 1 85 ? 49.13013 -15.55932 36.45037 1.000 183.20340 82 ARG B CA 1
ATOM 3230 C C . ARG B 1 85 ? 48.46891 -16.43171 37.50877 1.000 177.52223 82 ARG B C 1
ATOM 3231 O O . ARG B 1 85 ? 47.23938 -16.45037 37.63366 1.000 197.44883 82 ARG B O 1
ATOM 3252 N N . ASN B 1 86 ? 49.28137 -17.16571 38.26376 1.000 189.99577 83 ASN B N 1
ATOM 3253 C CA . ASN B 1 86 ? 48.79817 -18.13603 39.23322 1.000 194.81791 83 ASN B CA 1
ATOM 3254 C C . ASN B 1 86 ? 49.05238 -17.70960 40.67117 1.000 220.02807 83 ASN B C 1
ATOM 3255 O O . ASN B 1 86 ? 48.72807 -18.46473 41.59366 1.000 219.25403 83 ASN B O 1
ATOM 3266 N N . ASP B 1 87 ? 49.62459 -16.52887 40.88535 1.000 201.12767 84 ASP B N 1
ATOM 3267 C CA . ASP B 1 87 ? 49.86872 -16.04468 42.23596 1.000 196.72810 84 ASP B CA 1
ATOM 3268 C C . ASP B 1 87 ? 48.55328 -15.70112 42.92254 1.000 197.89858 84 ASP B C 1
ATOM 3269 O O . ASP B 1 87 ? 47.66946 -15.07534 42.33085 1.000 181.26328 84 ASP B O 1
ATOM 3278 N N . THR B 1 88 ? 48.42791 -16.11997 44.18604 1.000 189.98327 85 THR B N 1
ATOM 3279 C CA . THR B 1 88 ? 47.18971 -15.89420 44.92453 1.000 167.09119 85 THR B CA 1
ATOM 3280 C C . THR B 1 88 ? 46.79539 -14.42339 44.93760 1.000 167.78912 85 THR B C 1
ATOM 3281 O O . THR B 1 88 ? 45.60110 -14.09971 44.94812 1.000 170.47081 85 THR B O 1
ATOM 3292 N N . GLU B 1 89 ? 47.77768 -13.51928 44.93307 1.000 179.74368 86 GLU B N 1
ATOM 3293 C CA . GLU B 1 89 ? 47.46383 -12.09349 44.95082 1.000 194.31433 86 GLU B CA 1
ATOM 3294 C C . GLU B 1 89 ? 46.76410 -11.67671 43.66291 1.000 180.27330 86 GLU B C 1
ATOM 3295 O O . GLU B 1 89 ? 45.84627 -10.84978 43.68902 1.000 167.68522 86 GLU B O 1
ATOM 3307 N N . GLU B 1 90 ? 47.18590 -12.23707 42.52536 1.000 211.34048 87 GLU B N 1
ATOM 3308 C CA . GLU B 1 90 ? 46.51407 -11.94233 41.26445 1.000 168.36915 87 GLU B CA 1
ATOM 3309 C C . GLU B 1 90 ? 45.06195 -12.40092 41.30270 1.000 192.55717 87 GLU B C 1
ATOM 3310 O O . GLU B 1 90 ? 44.15781 -11.67591 40.86712 1.000 184.64454 87 GLU B O 1
ATOM 3322 N N . VAL B 1 91 ? 44.81825 -13.59554 41.84951 1.000 178.61086 88 VAL B N 1
ATOM 3323 C CA . VAL B 1 91 ? 43.45985 -14.12189 41.93594 1.000 182.54648 88 VAL B CA 1
ATOM 3324 C C . VAL B 1 91 ? 42.60432 -13.24893 42.84319 1.000 184.02068 88 VAL B C 1
ATOM 3325 O O . VAL B 1 91 ? 41.44106 -12.95422 42.53499 1.000 155.16774 88 VAL B O 1
ATOM 3338 N N . VAL B 1 92 ? 43.15890 -12.83606 43.98447 1.000 181.15836 89 VAL B N 1
ATOM 3339 C CA . VAL B 1 92 ? 42.38911 -12.03202 44.92558 1.000 207.75497 89 VAL B CA 1
ATOM 3340 C C . VAL B 1 92 ? 42.09607 -10.65746 44.34015 1.000 176.37160 89 VAL B C 1
ATOM 3341 O O . VAL B 1 92 ? 40.98696 -10.13345 44.48784 1.000 179.00775 89 VAL B O 1
ATOM 3354 N N . LYS B 1 93 ? 43.07671 -10.04840 43.66807 1.000 168.88010 90 LYS B N 1
ATOM 3355 C CA . LYS B 1 93 ? 42.82855 -8.76254 43.02652 1.000 180.89116 90 LYS B CA 1
ATOM 3356 C C . LYS B 1 93 ? 41.76346 -8.88818 41.94442 1.000 177.20844 90 LYS B C 1
ATOM 3357 O O . LYS B 1 93 ? 40.92412 -7.99508 41.78504 1.000 180.14918 90 LYS B O 1
ATOM 3376 N N . ALA B 1 94 ? 41.78438 -9.98726 41.18318 1.000 178.61686 91 ALA B N 1
ATOM 3377 C CA . ALA B 1 94 ? 40.80088 -10.15410 40.11825 1.000 184.15879 91 ALA B CA 1
ATOM 3378 C C . ALA B 1 94 ? 39.39718 -10.34657 40.68210 1.000 200.97955 91 ALA B C 1
ATOM 3379 O O . ALA B 1 94 ? 38.43668 -9.75157 40.17978 1.000 197.33668 91 ALA B O 1
ATOM 3386 N N . LEU B 1 95 ? 39.25225 -11.17197 41.72322 1.000 188.28386 92 LEU B N 1
ATOM 3387 C CA . LEU B 1 95 ? 37.93792 -11.33516 42.33989 1.000 183.30244 92 LEU B CA 1
ATOM 3388 C C . LEU B 1 95 ? 37.46313 -10.02832 42.96713 1.000 191.12852 92 LEU B C 1
ATOM 3389 O O . LEU B 1 95 ? 36.29149 -9.65513 42.83451 1.000 233.94195 92 LEU B O 1
ATOM 3405 N N . ASP B 1 96 ? 38.36013 -9.32171 43.66040 1.000 239.94438 93 ASP B N 1
ATOM 3406 C CA . ASP B 1 96 ? 37.98060 -8.07780 44.31908 1.000 206.66162 93 ASP B CA 1
ATOM 3407 C C . ASP B 1 96 ? 37.65346 -6.98682 43.31032 1.000 202.16875 93 ASP B C 1
ATOM 3408 O O . ASP B 1 96 ? 36.77009 -6.15921 43.56034 1.000 237.24724 93 ASP B O 1
ATOM 3417 N N . ASN B 1 97 ? 38.34139 -6.96984 42.16875 1.000 197.63075 94 ASN B N 1
ATOM 3418 C CA . ASN B 1 97 ? 38.01516 -6.01420 41.11918 1.000 193.77328 94 ASN B CA 1
ATOM 3419 C C . ASN B 1 97 ? 36.68695 -6.32249 40.44018 1.000 212.37608 94 ASN B C 1
ATOM 3420 O O . ASN B 1 97 ? 36.30635 -5.59501 39.51678 1.000 217.10146 94 ASN B O 1
ATOM 3431 N N . GLY B 1 98 ? 35.97808 -7.36766 40.86842 1.000 191.18776 95 GLY B N 1
ATOM 3432 C CA . GLY B 1 98 ? 34.63541 -7.64616 40.40037 1.000 210.79575 95 GLY B CA 1
ATOM 3433 C C . GLY B 1 98 ? 34.49062 -8.91572 39.59293 1.000 201.08776 95 GLY B C 1
ATOM 3434 O O . GLY B 1 98 ? 33.35773 -9.28617 39.25668 1.000 202.34587 95 GLY B O 1
ATOM 3438 N N . ALA B 1 99 ? 35.58874 -9.59679 39.27410 1.000 208.25189 96 ALA B N 1
ATOM 3439 C CA . ALA B 1 99 ? 35.51434 -10.79046 38.44375 1.000 208.19674 96 ALA B CA 1
ATOM 3440 C C . ALA B 1 99 ? 34.58928 -11.83039 39.06406 1.000 177.40576 96 ALA B C 1
ATOM 3441 O O . ALA B 1 99 ? 34.48298 -11.95582 40.28731 1.000 183.44650 96 ALA B O 1
ATOM 3448 N N . ASN B 1 100 ? 33.91184 -12.58242 38.19383 1.000 191.99638 97 ASN B N 1
ATOM 3449 C CA . ASN B 1 100 ? 33.01279 -13.63214 38.65084 1.000 176.32467 97 ASN B CA 1
ATOM 3450 C C . ASN B 1 100 ? 33.75372 -14.93023 38.93107 1.000 169.17976 97 ASN B C 1
ATOM 3451 O O . ASN B 1 100 ? 33.32985 -15.70560 39.79625 1.000 139.47960 97 ASN B O 1
ATOM 3462 N N . ASP B 1 101 ? 34.85411 -15.18404 38.22519 1.000 182.30262 98 ASP B N 1
ATOM 3463 C CA . ASP B 1 101 ? 35.62786 -16.38853 38.49209 1.000 141.59178 98 ASP B CA 1
ATOM 3464 C C . ASP B 1 101 ? 37.05045 -16.21108 37.98562 1.000 155.29875 98 ASP B C 1
ATOM 3465 O O . ASP B 1 101 ? 37.34527 -15.31198 37.19407 1.000 172.44797 98 ASP B O 1
ATOM 3474 N N . TYR B 1 102 ? 37.92874 -17.09127 38.46252 1.000 157.57952 99 TYR B N 1
ATOM 3475 C CA . TYR B 1 102 ? 39.33012 -17.11506 38.06631 1.000 166.06236 99 TYR B CA 1
ATOM 3476 C C . TYR B 1 102 ? 39.72767 -18.56123 37.81552 1.000 165.59977 99 TYR B C 1
ATOM 3477 O O . TYR B 1 102 ? 39.48301 -19.43014 38.65795 1.000 160.20959 99 TYR B O 1
ATOM 3495 N N . ILE B 1 103 ? 40.32996 -18.81201 36.65617 1.000 159.14782 100 ILE B N 1
ATOM 3496 C CA . ILE B 1 103 ? 40.82688 -20.12688 36.27249 1.000 148.23493 100 ILE B CA 1
ATOM 3497 C C . ILE B 1 103 ? 42.28854 -19.96229 35.88650 1.000 152.30216 100 ILE B C 1
ATOM 3498 O O . ILE B 1 103 ? 42.61301 -19.15180 35.01031 1.000 159.63230 100 ILE B O 1
ATOM 3514 N N . LYS B 1 104 ? 43.16655 -20.71833 36.53325 1.000 156.98896 101 LYS B N 1
ATOM 3515 C CA . LYS B 1 104 ? 44.58596 -20.63077 36.23127 1.000 163.58358 101 LYS B CA 1
ATOM 3516 C C . LYS B 1 104 ? 44.91419 -21.45946 34.99737 1.000 156.70540 101 LYS B C 1
ATOM 3517 O O . LYS B 1 104 ? 44.39087 -22.56229 34.81394 1.000 172.29978 101 LYS B O 1
ATOM 3536 N N . LYS B 1 105 ? 45.78412 -20.91902 34.14800 1.000 170.89609 102 LYS B N 1
ATOM 3537 C CA . LYS B 1 105 ? 46.28668 -21.68691 33.01482 1.000 187.82308 102 LYS B CA 1
ATOM 3538 C C . LYS B 1 105 ? 47.53260 -22.46429 33.43247 1.000 150.33593 102 LYS B C 1
ATOM 3539 O O . LYS B 1 105 ? 48.37236 -21.93720 34.16712 1.000 180.20885 102 LYS B O 1
ATOM 3558 N N . PRO B 1 106 ? 47.70175 -23.72256 32.99901 1.000 190.81898 103 PRO B N 1
ATOM 3559 C CA . PRO B 1 106 ? 46.84637 -24.51277 32.09928 1.000 210.74112 103 PRO B CA 1
ATOM 3560 C C . PRO B 1 106 ? 45.60575 -25.03432 32.81516 1.000 171.11936 103 PRO B C 1
ATOM 3561 O O . PRO B 1 106 ? 45.63206 -25.25023 34.02465 1.000 174.52176 103 PRO B O 1
ATOM 3572 N N . PHE B 1 107 ? 44.51375 -25.25885 32.08672 1.000 164.42577 104 PHE B N 1
ATOM 3573 C CA . PHE B 1 107 ? 43.23536 -25.63417 32.66879 1.000 175.10100 104 PHE B CA 1
ATOM 3574 C C . PHE B 1 107 ? 42.68903 -26.87452 31.97791 1.000 171.58297 104 PHE B C 1
ATOM 3575 O O . PHE B 1 107 ? 43.18104 -27.30034 30.93001 1.000 180.44149 104 PHE B O 1
ATOM 3592 N N . ASP B 1 108 ? 41.64797 -27.44700 32.57715 1.000 154.32803 105 ASP B N 1
ATOM 3593 C CA . ASP B 1 108 ? 40.91771 -28.56221 31.99061 1.000 175.52977 105 ASP B CA 1
ATOM 3594 C C . ASP B 1 108 ? 39.65156 -28.02759 31.33335 1.000 155.37726 105 ASP B C 1
ATOM 3595 O O . ASP B 1 108 ? 38.78694 -27.45085 32.00780 1.000 161.38026 105 ASP B O 1
ATOM 3604 N N . MET B 1 109 ? 39.55350 -28.21344 30.01989 1.000 190.30263 106 MET B N 1
ATOM 3605 C CA . MET B 1 109 ? 38.40828 -27.70270 29.27483 1.000 180.86165 106 MET B CA 1
ATOM 3606 C C . MET B 1 109 ? 37.06629 -28.07966 29.88438 1.000 167.62097 106 MET B C 1
ATOM 3607 O O . MET B 1 109 ? 36.14620 -27.24423 29.84217 1.000 155.29228 106 MET B O 1
ATOM 3621 N N . PRO B 1 110 ? 36.87149 -29.28128 30.43749 1.000 152.37397 107 PRO B N 1
ATOM 3622 C CA . PRO B 1 110 ? 35.58713 -29.56101 31.10050 1.000 148.03770 107 PRO B CA 1
ATOM 3623 C C . PRO B 1 110 ? 35.29817 -28.62541 32.25880 1.000 180.95946 107 PRO B C 1
ATOM 3624 O O . PRO B 1 110 ? 34.15878 -28.17092 32.40999 1.000 164.34164 107 PRO B O 1
ATOM 3635 N N . GLU B 1 111 ? 36.30137 -28.32009 33.08567 1.000 189.98761 108 GLU B N 1
ATOM 3636 C CA . GLU B 1 111 ? 36.07823 -27.39733 34.19400 1.000 163.59788 108 GLU B CA 1
ATOM 3637 C C . GLU B 1 111 ? 35.76036 -25.99564 33.68899 1.000 142.41272 108 GLU B C 1
ATOM 3638 O O . GLU B 1 111 ? 34.85428 -25.33089 34.21123 1.000 160.41134 108 GLU B O 1
ATOM 3650 N N . LEU B 1 112 ? 36.49807 -25.52247 32.68164 1.000 155.74971 109 LEU B N 1
ATOM 3651 C CA . LEU B 1 112 ? 36.18217 -24.21821 32.11000 1.000 132.67469 109 LEU B CA 1
ATOM 3652 C C . LEU B 1 112 ? 34.74002 -24.18286 31.62312 1.000 178.15839 109 LEU B C 1
ATOM 3653 O O . LEU B 1 112 ? 34.00702 -23.21979 31.87667 1.000 162.57111 109 LEU B O 1
ATOM 3669 N N . ILE B 1 113 ? 34.32350 -25.22487 30.90041 1.000 154.27686 110 ILE B N 1
ATOM 3670 C CA . ILE B 1 113 ? 32.96822 -25.25945 30.36448 1.000 151.53879 110 ILE B CA 1
ATOM 3671 C C . ILE B 1 113 ? 31.95237 -25.27482 31.49691 1.000 162.88148 110 ILE B C 1
ATOM 3672 O O . ILE B 1 113 ? 30.91691 -24.60456 31.42971 1.000 190.79760 110 ILE B O 1
ATOM 3688 N N . ALA B 1 114 ? 32.22337 -26.04995 32.54893 1.000 158.84820 111 ALA B N 1
ATOM 3689 C CA . ALA B 1 114 ? 31.30060 -26.11171 33.67671 1.000 156.11773 111 ALA B CA 1
ATOM 3690 C C . ALA B 1 114 ? 31.14350 -24.74842 34.33555 1.000 171.44827 111 ALA B C 1
ATOM 3691 O O . ALA B 1 114 ? 30.03315 -24.35432 34.70995 1.000 174.23413 111 ALA B O 1
ATOM 3698 N N . ARG B 1 115 ? 32.24052 -24.00243 34.46843 1.000 156.45579 112 ARG B N 1
ATOM 3699 C CA . ARG B 1 115 ? 32.15374 -22.69652 35.11752 1.000 156.31372 112 ARG B CA 1
ATOM 3700 C C . ARG B 1 115 ? 31.46601 -21.68040 34.21498 1.000 165.33065 112 ARG B C 1
ATOM 3701 O O . ARG B 1 115 ? 30.68417 -20.84438 34.68820 1.000 197.59749 112 ARG B O 1
ATOM 3722 N N . VAL B 1 116 ? 31.72715 -21.75157 32.90966 1.000 169.62700 113 VAL B N 1
ATOM 3723 C CA . VAL B 1 116 ? 30.99882 -20.91576 31.96122 1.000 191.27405 113 VAL B CA 1
ATOM 3724 C C . VAL B 1 116 ? 29.50556 -21.20375 32.04476 1.000 202.30183 113 VAL B C 1
ATOM 3725 O O . VAL B 1 116 ? 28.67753 -20.28630 32.01178 1.000 194.68042 113 VAL B O 1
ATOM 3738 N N . LYS B 1 117 ? 29.13802 -22.48249 32.14998 1.000 168.89367 114 LYS B N 1
ATOM 3739 C CA . LYS B 1 117 ? 27.73007 -22.84871 32.25797 1.000 180.27652 114 LYS B CA 1
ATOM 3740 C C . LYS B 1 117 ? 27.13161 -22.33654 33.55983 1.000 187.28713 114 LYS B 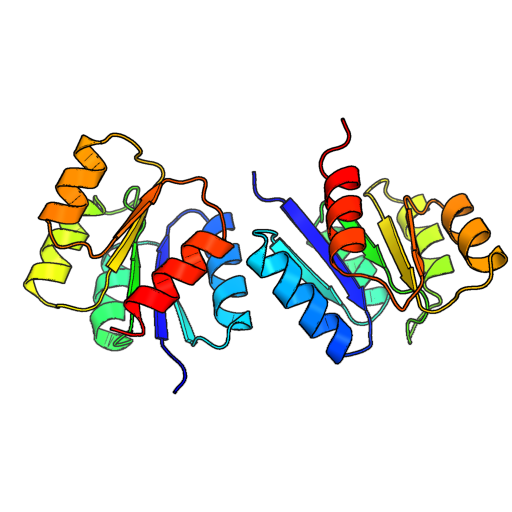C 1
ATOM 3741 O O . LYS B 1 117 ? 25.97898 -21.88980 33.59038 1.000 209.31635 114 LYS B O 1
ATOM 3760 N N . ARG B 1 118 ? 27.90051 -22.39817 34.64627 1.000 210.24599 115 ARG B N 1
ATOM 3761 C CA . ARG B 1 118 ? 27.42004 -21.87455 35.91873 1.000 197.24731 115 ARG B CA 1
ATOM 3762 C C . ARG B 1 118 ? 27.17084 -20.37329 35.83540 1.000 201.38974 115 ARG B C 1
ATOM 3763 O O . ARG B 1 118 ? 26.19455 -19.86687 36.40017 1.000 201.13072 115 ARG B O 1
ATOM 3784 N N . GLN B 1 119 ? 28.04106 -19.64469 35.13230 1.000 235.13077 116 GLN B N 1
ATOM 3785 C CA . GLN B 1 119 ? 27.87148 -18.19644 35.03363 1.000 207.32443 116 GLN B CA 1
ATOM 3786 C C . GLN B 1 119 ? 26.72969 -17.83105 34.08602 1.000 218.16591 116 GLN B C 1
ATOM 3787 O O . GLN B 1 119 ? 25.99181 -16.87160 34.33752 1.000 228.15109 116 GLN B O 1
ATOM 3801 N N . LEU B 1 120 ? 26.56457 -18.58332 32.99511 1.000 236.26707 117 LEU B N 1
ATOM 3802 C CA . LEU B 1 120 ? 25.51727 -18.29122 32.02058 1.000 229.03987 117 LEU B CA 1
ATOM 3803 C C . LEU B 1 120 ? 24.13059 -18.67492 32.52778 1.000 238.28823 117 LEU B C 1
ATOM 3804 O O . LEU B 1 120 ? 23.13419 -18.28939 31.90713 1.000 242.21045 117 LEU B O 1
ATOM 3820 N N . ASN B 1 121 ? 24.04668 -19.42536 33.62623 1.000 228.53851 118 ASN B N 1
ATOM 3821 C CA . ASN B 1 121 ? 22.77968 -19.85472 34.21847 1.000 221.37254 118 AS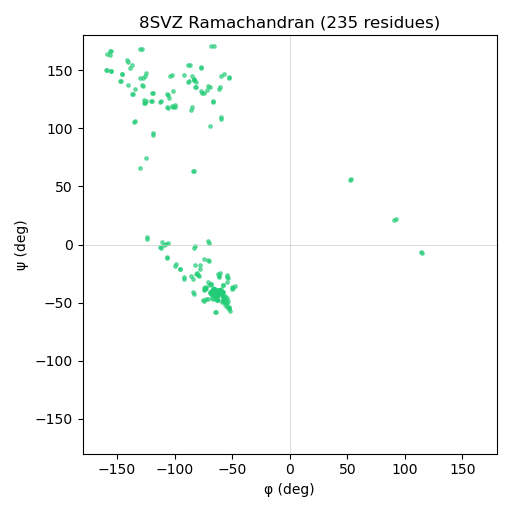N B CA 1
ATOM 3822 C C . ASN B 1 121 ? 22.74866 -19.42389 35.67971 1.000 211.28429 118 ASN B C 1
ATOM 3823 O O . ASN B 1 121 ? 22.91176 -20.24654 36.59006 1.000 217.94501 118 ASN B O 1
ATOM 3834 N N . PRO B 1 122 ? 22.54274 -18.12437 35.94262 1.000 234.94245 119 PRO B N 1
ATOM 3835 C CA . PRO B 1 122 ? 22.58866 -17.60101 37.31351 1.000 255.49659 119 PRO B CA 1
ATOM 3836 C C . PRO B 1 122 ? 21.51758 -18.19637 38.21930 1.000 227.14123 119 PRO B C 1
ATOM 3837 O O . PRO B 1 122 ? 21.84266 -18.61009 39.33351 1.000 185.13238 119 PRO B O 1
#

Nearest PDB structures (foldseek):
  8svz-assembly1_B  TM=1.005E+00  e=5.406E-22  Francisella tularensis subsp. novicida U112
  8fk2-assembly1_B  TM=9.831E-01  e=7.556E-13  Streptococcus mutans UA159
  4kfc-assembly1_B  TM=9.692E-01  e=3.433E-12  Escherichia coli K-12
  4kfc-assembly1_A  TM=9.870E-01  e=1.559E-11  Escherichia coli K-12
  4kny-assembly1_B  TM=9.695E-01  e=8.625E-12  Escherichia coli K-12

InterPro domains:
  IPR001789 Signal transduction response regulator, receiver domain [PF00072] (5-114)
  IPR001789 Signal transduction response regulator, receiver domain [PS50110] (4-117)
  IPR001789 Signal transduction response regulator, receiver domain [SM00448] (3-113)
  IPR001867 OmpR/PhoB-type DNA-binding domain [PF00486] (150-224)
  IPR001867 OmpR/PhoB-type DNA-binding domain [PS51755] (128-226)
  IPR001867 OmpR/PhoB-type DNA-binding domain [SM00862] (149-224)
  IPR001867 OmpR/PhoB-type DNA-binding domain [cd00383] (136-224)
  IPR011006 CheY-like superfamily [SSF52172] (4-185)
  IPR036388 Winged helix-like DNA-binding domain superfamily [G3DSA:1.10.10.10] (121-226)
  IPR039420 Transcriptional regulatory protein WalR-like [PTHR48111] (4-224)

Sequence (239 aa):
MIRKILIVEDEPQIKKLLEKTFLVLGYDVEIVATAGNATKLLGEYQPDVVILDLGLPDQDGQEWLKSARSHSEIPIIVVSARNDTEEVVKALDNGANDYIKKPFDMPELIARVKRQLNPLMIRKILIVEDEPQIKKLLEKTFLVLGYDVEIVATAGNATKLLGEYQPDVVILDLGLPDQDGQEWLKSARSHSEIPIIVVSARNDTEEVVKALDNGANDYIKKPFDMPELIARVKRQLNP